Protein AF-A0A233HDA2-F1 (afdb_monomer)

Radius of gyration: 28.04 Å; Cα contacts (8 Å, |Δi|>4): 369; chains: 1; bounding box: 56×45×85 Å

Foldseek 3Di:
DDPFFDKDKDFQFAQLVSLVVVLCVQQDCPDPVNPFFPDKAWLADHVVLSVLLRVLLVVLQVVCVVPVPPDDDGDGGFKMKMKGFDAAPDDDDSVLVSQLLVQLLVLLCVQLVDDPQQVVSFRSNWTKMWGAGDSDDDDDGGIIMIIMTTQGGDNDGSPSCVDVNSVVSSRVSNQVSCCVSVVDHPVPDDDPCPDDDDDDDPVRVVVVVVVLVVVLVVLVVVLVVLLVQLVVCVVVVPPVSVVVSLVVNVVSLVVNVVGDDDPVVVVVSVVSVVVSD

Mean predicted aligned error: 8.72 Å

pLDDT: mean 92.1, std 7.23, range [60.28, 98.62]

Sequence (277 aa):
MIKNWTVTTQPVRLASDGVMMRERYLLNTEHANHKYTEDLVSLFGCGATSKRIALTGEQFRLNQQLNNRRGGRPLSTYAMEYCLTLPRGYRPSYEQWQSIVKDCALALAKLCQLNKCEFSQYRQQIRAVLHQQEQKGKKGSGDHVHLMIGKVVGNRVLTELQRKKATKVIKQAFNSAVLQHVGIDYRSYEPIEKEKGRRLSTWQYQYKKATEALEIEKLIKLMQKQFDKWLNAKEELNDRQIRRQQNRLLKSYEQLKQHSLSASQLERINAVKSQIK

Secondary structure (DSSP, 8-state):
--SS-EEEEEEEESHHHHHHHHHHHHT-TT-GGGTTEEEEEEEE--HHHHHHHHHHHHHHHHHHHHH-TT--PPP-EEEEEEEEEPPTT----HHHHHHHHHHHHHHHHHHHT--HHHHHHHHTTEEEEEEEE--SSSS---SEEEEEEE-EETTEE-GGGGSHHHHHHHHHHHHHHHHHHH---GGGPPPS-TT-PPPPPHHHHHHHHHHHHHHHHHHHHHHHHHHHHHHHHHHTT-HHHHHHHHHHHHHHHHHHHTS---HHHHHHHHHHHHHH-

Nearest PDB structures (foldseek):
  2deq-assembly1_A  TM=4.063E-01  e=7.526E-01  Pyrococcus horikoshii OT3
  6cnn-assembly1_A  TM=3.620E-01  e=2.108E+00  Homo sapiens
  4atq-assembly3_L  TM=3.309E-01  e=1.984E+00  Paenarthrobacter aurescens TC1
  3e0y-assembly1_B  TM=3.265E-01  e=9.586E+00  Geobacter sulfurreducens

Solvent-accessible surface area (backbone atoms only — not comparable to full-atom values): 15287 Å² total; per-residue (Å²): 130,61,93,56,57,52,67,48,77,46,72,32,49,62,31,45,60,24,40,54,54,46,57,54,53,68,69,40,75,83,41,81,90,31,75,55,48,76,44,70,44,74,7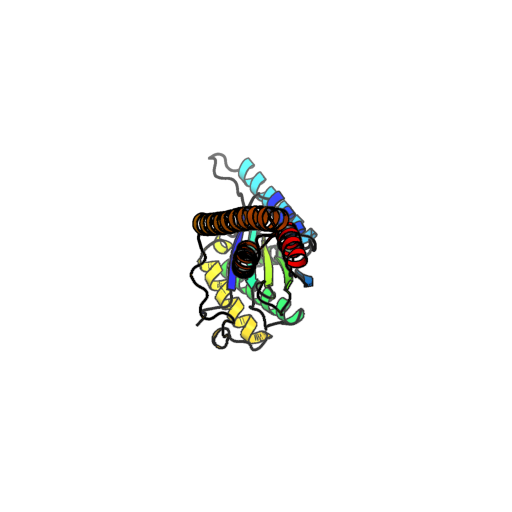0,34,60,52,72,68,21,45,49,48,27,24,52,48,34,50,53,48,42,50,52,48,64,75,65,43,88,84,63,77,85,73,76,51,51,24,30,39,35,37,38,45,39,41,52,57,86,54,82,76,53,71,67,41,49,45,51,32,51,50,50,28,51,51,53,51,45,61,71,60,66,56,52,76,67,42,44,56,52,46,63,60,19,36,34,28,35,37,38,37,31,51,64,65,85,92,68,79,66,24,31,29,33,44,37,35,34,44,27,56,40,88,98,43,70,53,65,52,70,79,36,72,67,36,60,53,50,42,39,53,36,44,43,51,31,39,31,72,65,69,68,47,60,53,79,78,56,76,68,93,65,82,82,69,70,81,83,68,50,72,64,58,48,52,49,52,50,51,52,51,51,50,51,52,50,52,50,50,56,50,39,50,58,36,48,55,53,26,51,53,20,56,76,67,67,34,63,71,52,31,55,53,28,52,56,48,45,54,51,48,49,59,56,53,68,77,48,95,67,52,72,70,56,47,54,56,55,49,55,56,53,63,75,76,108

Structure (mmCIF, N/CA/C/O backbone):
data_AF-A0A233HDA2-F1
#
_entry.id   AF-A0A233HDA2-F1
#
loop_
_atom_site.group_PDB
_atom_site.id
_atom_site.type_symbol
_atom_site.label_atom_id
_atom_site.label_alt_id
_atom_site.label_comp_id
_atom_site.label_asym_id
_atom_site.label_entity_id
_atom_site.label_seq_id
_atom_site.pdbx_PDB_ins_code
_atom_site.Cartn_x
_atom_site.Cartn_y
_atom_site.Cartn_z
_atom_site.occupancy
_atom_site.B_iso_or_equiv
_atom_site.auth_seq_id
_atom_site.auth_comp_id
_atom_site.auth_asym_id
_atom_site.auth_atom_id
_atom_site.pdbx_PDB_model_num
ATOM 1 N N . MET A 1 1 ? 17.045 -15.511 0.400 1.00 63.78 1 MET A N 1
ATOM 2 C CA . MET A 1 1 ? 15.674 -16.027 0.607 1.00 63.78 1 MET A CA 1
ATOM 3 C C . MET A 1 1 ? 14.858 -14.999 1.389 1.00 63.78 1 MET A C 1
ATOM 5 O O . MET A 1 1 ? 15.412 -14.372 2.292 1.00 63.78 1 MET A O 1
ATOM 9 N N . ILE A 1 2 ? 13.598 -14.749 1.016 1.00 82.19 2 ILE A N 1
ATOM 10 C CA . ILE A 1 2 ? 12.752 -13.776 1.729 1.00 82.19 2 ILE A CA 1
ATOM 11 C C . ILE A 1 2 ? 12.329 -14.335 3.095 1.00 82.19 2 ILE A C 1
ATOM 13 O O . ILE A 1 2 ? 12.183 -15.540 3.261 1.00 82.19 2 ILE A O 1
ATOM 17 N N . LYS A 1 3 ? 12.169 -13.465 4.101 1.00 86.38 3 LYS A N 1
ATOM 18 C CA . LYS A 1 3 ? 11.798 -13.885 5.470 1.00 86.38 3 LYS A CA 1
ATOM 19 C C . LYS A 1 3 ? 10.289 -13.880 5.724 1.00 86.38 3 LYS A C 1
ATOM 21 O O . LYS A 1 3 ? 9.855 -14.483 6.694 1.00 86.38 3 LYS A O 1
ATOM 26 N N . ASN A 1 4 ? 9.538 -13.114 4.9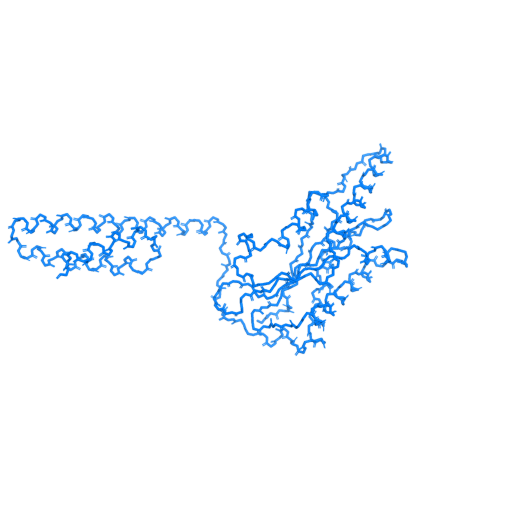36 1.00 93.56 4 ASN A N 1
ATOM 27 C CA . ASN A 1 4 ? 8.087 -12.937 5.010 1.00 93.56 4 ASN A CA 1
ATOM 28 C C . ASN A 1 4 ? 7.610 -12.387 3.661 1.00 93.56 4 ASN A C 1
ATOM 30 O O . ASN A 1 4 ? 8.412 -11.773 2.944 1.00 93.56 4 ASN A O 1
ATOM 34 N N . TRP A 1 5 ? 6.311 -12.479 3.389 1.00 95.69 5 TRP A N 1
ATOM 35 C CA . TRP A 1 5 ? 5.689 -11.652 2.360 1.00 95.69 5 TRP A CA 1
ATOM 36 C C . TRP A 1 5 ? 5.820 -10.160 2.685 1.00 95.69 5 TRP A C 1
ATOM 38 O O . TRP A 1 5 ? 6.092 -9.746 3.823 1.00 95.69 5 TRP A O 1
ATOM 48 N N . THR A 1 6 ? 5.674 -9.322 1.660 1.00 95.06 6 THR A N 1
ATOM 49 C CA . THR A 1 6 ? 5.902 -7.886 1.817 1.00 95.06 6 THR A CA 1
ATOM 50 C C . THR A 1 6 ? 4.704 -7.234 2.489 1.00 95.06 6 THR A C 1
ATOM 52 O O . THR A 1 6 ? 3.575 -7.335 2.025 1.00 95.06 6 THR A O 1
ATOM 55 N N . VAL A 1 7 ? 4.983 -6.531 3.588 1.00 97.00 7 VAL A N 1
ATOM 56 C CA . VAL A 1 7 ? 4.018 -5.661 4.259 1.00 97.00 7 VAL A CA 1
ATOM 57 C C . VAL A 1 7 ? 4.648 -4.297 4.473 1.00 97.00 7 VAL A C 1
ATOM 59 O O . VAL A 1 7 ? 5.691 -4.192 5.133 1.00 97.00 7 VAL A O 1
ATOM 62 N N . THR A 1 8 ? 3.992 -3.267 3.947 1.00 96.06 8 THR A N 1
ATOM 63 C CA . THR A 1 8 ? 4.363 -1.862 4.145 1.00 96.06 8 THR A CA 1
ATOM 64 C C . THR A 1 8 ? 3.342 -1.196 5.051 1.00 96.06 8 THR A C 1
ATOM 66 O O . THR A 1 8 ? 2.145 -1.358 4.856 1.00 96.06 8 THR A O 1
ATOM 69 N N . THR A 1 9 ? 3.802 -0.447 6.052 1.00 96.94 9 THR A N 1
ATOM 70 C CA . THR A 1 9 ? 2.926 0.188 7.047 1.00 96.94 9 THR A CA 1
ATOM 71 C C . THR A 1 9 ? 3.101 1.693 7.020 1.00 96.94 9 THR A C 1
ATOM 73 O O . THR A 1 9 ? 4.234 2.168 7.133 1.00 96.94 9 THR A O 1
ATOM 76 N N . GLN A 1 10 ? 2.008 2.441 6.910 1.00 96.69 10 GLN A N 1
ATOM 77 C CA . GLN A 1 10 ? 2.042 3.899 6.854 1.00 96.69 10 GLN A CA 1
ATOM 78 C C . GLN A 1 10 ? 0.899 4.508 7.671 1.00 96.69 10 GLN A C 1
ATOM 80 O O . GLN A 1 10 ? -0.233 4.038 7.598 1.00 96.69 10 GLN A O 1
ATOM 85 N N . PRO A 1 11 ? 1.156 5.552 8.475 1.00 97.19 11 PRO A N 1
ATOM 86 C CA . PRO A 1 11 ? 0.078 6.320 9.074 1.00 97.19 11 PRO A CA 1
ATOM 87 C C . PRO A 1 11 ? -0.600 7.196 8.017 1.00 97.19 11 PRO A C 1
ATOM 89 O O . PRO A 1 11 ? 0.081 7.864 7.237 1.00 97.19 11 PRO A O 1
ATOM 92 N N . VAL A 1 12 ? -1.930 7.262 8.048 1.00 97.19 12 VAL A N 1
ATOM 93 C CA . VAL A 1 12 ? -2.702 8.171 7.192 1.00 97.19 1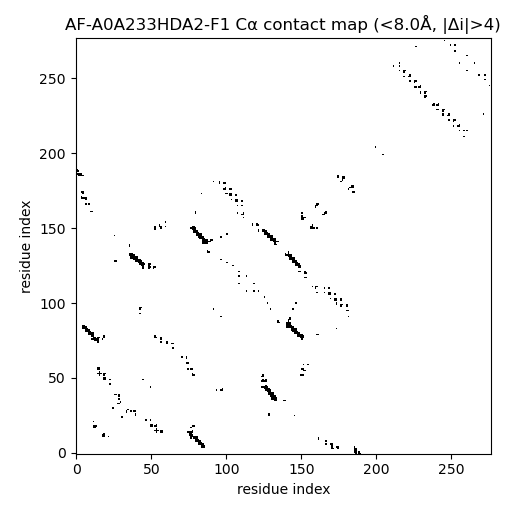2 VAL A CA 1
ATOM 94 C C . VAL A 1 12 ? -2.618 9.573 7.793 1.00 97.19 12 VAL A C 1
ATOM 96 O O . VAL A 1 12 ? -3.272 9.878 8.792 1.00 97.19 12 VAL A O 1
ATOM 99 N N . ARG A 1 13 ? -1.709 10.387 7.247 1.00 94.88 13 ARG A N 1
ATOM 100 C CA . ARG A 1 13 ? -1.445 11.778 7.663 1.00 94.88 13 ARG A CA 1
ATOM 101 C C . ARG A 1 13 ? -2.519 12.716 7.132 1.00 94.88 13 ARG A C 1
ATOM 103 O O . ARG A 1 13 ? -3.208 12.347 6.200 1.00 94.88 13 ARG A O 1
ATOM 110 N N . LEU A 1 14 ? -2.564 13.942 7.660 1.00 95.75 14 LEU A N 1
ATOM 111 C CA . LEU A 1 14 ? -3.534 14.986 7.296 1.00 95.75 14 LEU A CA 1
ATOM 112 C C . LEU A 1 14 ? -4.951 14.710 7.816 1.00 95.75 14 LEU A C 1
ATOM 114 O O . LEU A 1 14 ? -5.919 15.076 7.165 1.00 95.75 14 LEU A O 1
ATOM 118 N N . ALA A 1 15 ? -5.076 14.096 9.000 1.00 96.06 15 ALA A N 1
ATOM 119 C CA . ALA A 1 15 ? -6.359 13.981 9.700 1.00 96.06 15 ALA A CA 1
ATOM 120 C C . ALA A 1 15 ? -7.487 13.424 8.793 1.00 96.06 15 ALA A C 1
ATOM 122 O O . ALA A 1 15 ? -7.301 12.375 8.171 1.00 96.06 15 ALA A O 1
ATOM 123 N N . SER A 1 16 ? -8.641 14.092 8.735 1.00 97.50 16 SER A N 1
ATOM 124 C CA . SER A 1 16 ? -9.796 13.714 7.911 1.00 97.50 16 SER A CA 1
ATOM 125 C C . SER A 1 16 ? -9.508 13.809 6.412 1.00 97.50 16 SER A C 1
ATOM 127 O O . SER A 1 16 ? -9.825 12.866 5.680 1.00 97.50 16 SER A O 1
ATOM 129 N N . ASP A 1 17 ? -8.834 14.873 5.966 1.00 97.75 17 ASP A N 1
ATOM 130 C CA . ASP A 1 17 ? -8.426 15.051 4.567 1.00 97.75 17 ASP A CA 1
ATOM 131 C C . ASP A 1 17 ? -7.585 13.876 4.082 1.00 97.75 17 ASP A C 1
ATOM 133 O O . ASP A 1 17 ? -7.823 13.335 3.007 1.00 97.75 17 ASP A O 1
ATOM 137 N N . GLY A 1 18 ? -6.657 13.414 4.916 1.00 97.50 18 GLY A N 1
ATOM 138 C CA . GLY A 1 18 ? -5.828 12.245 4.655 1.00 97.50 18 GLY A CA 1
ATOM 139 C C . GLY A 1 18 ? -6.619 10.988 4.337 1.00 97.50 18 GLY A C 1
ATOM 140 O O . GLY A 1 18 ? -6.327 10.285 3.370 1.00 97.50 18 GLY A O 1
ATOM 141 N N . VAL A 1 19 ? -7.639 10.711 5.149 1.00 98.06 19 VAL A N 1
ATOM 142 C CA . VAL A 1 19 ? -8.515 9.546 4.974 1.00 98.06 19 VAL A CA 1
ATOM 143 C C . VAL A 1 19 ? -9.312 9.671 3.674 1.00 98.06 19 VAL A C 1
ATOM 145 O O . VAL A 1 19 ? -9.431 8.697 2.932 1.00 98.06 19 VAL A O 1
ATOM 148 N N . MET A 1 20 ? -9.806 10.870 3.351 1.00 97.88 20 MET A N 1
ATOM 149 C CA . MET A 1 20 ? -10.572 11.120 2.122 1.00 97.88 20 MET A CA 1
ATOM 150 C C . MET A 1 20 ? -9.701 11.082 0.864 1.00 97.88 20 MET A C 1
ATOM 152 O O . MET A 1 20 ? -10.091 10.493 -0.142 1.00 97.88 20 MET A O 1
ATOM 156 N N . MET A 1 21 ? -8.497 11.652 0.918 1.00 96.94 21 MET A N 1
ATOM 157 C CA . MET A 1 21 ? -7.500 11.544 -0.146 1.00 96.94 21 MET A CA 1
ATOM 158 C C . MET A 1 21 ? -7.138 10.085 -0.402 1.00 96.94 21 MET A C 1
ATOM 160 O O . MET A 1 21 ? -7.018 9.684 -1.559 1.00 96.94 21 MET A O 1
ATOM 164 N N . ARG A 1 22 ? -6.996 9.284 0.664 1.00 97.25 22 ARG A N 1
ATOM 165 C CA . ARG A 1 22 ? -6.715 7.856 0.533 1.00 97.25 22 ARG A CA 1
ATOM 166 C C . ARG A 1 22 ? -7.875 7.109 -0.114 1.00 97.25 22 ARG A C 1
ATOM 168 O O . ARG A 1 22 ? -7.624 6.384 -1.065 1.00 97.25 22 ARG A O 1
ATOM 175 N N . GLU A 1 23 ? -9.116 7.324 0.325 1.00 97.44 23 GLU A N 1
ATOM 176 C CA . GLU A 1 23 ? -10.291 6.692 -0.300 1.00 97.44 23 GLU A CA 1
ATOM 177 C C . GLU A 1 23 ? -10.369 7.004 -1.799 1.00 97.44 23 GLU A C 1
ATOM 179 O O . GLU A 1 23 ? -10.508 6.087 -2.605 1.00 97.44 23 GLU A O 1
ATOM 184 N N . ARG A 1 24 ? -10.198 8.279 -2.180 1.00 96.56 24 ARG A N 1
ATOM 185 C CA . ARG A 1 24 ? -10.183 8.681 -3.594 1.00 96.56 24 ARG A CA 1
ATOM 186 C C . ARG A 1 24 ? -9.048 8.021 -4.365 1.00 96.56 24 ARG A C 1
ATOM 188 O O . ARG A 1 24 ? -9.268 7.550 -5.471 1.00 96.56 24 ARG A O 1
ATOM 195 N N . TYR A 1 25 ? -7.846 7.978 -3.789 1.00 96.69 25 TYR A N 1
ATOM 196 C CA . TYR A 1 25 ? -6.710 7.312 -4.420 1.00 96.69 25 TYR A CA 1
ATOM 197 C C . TYR A 1 25 ? -7.011 5.837 -4.676 1.00 96.69 25 TYR A C 1
ATOM 199 O O . TYR A 1 25 ? -6.759 5.364 -5.775 1.00 96.69 25 TYR A O 1
ATOM 207 N N . LEU A 1 26 ? -7.530 5.110 -3.680 1.00 95.62 26 LEU A N 1
ATOM 208 C CA . LEU A 1 26 ? -7.635 3.649 -3.724 1.00 95.62 26 LEU A CA 1
ATOM 209 C C . LEU A 1 26 ? -8.519 3.131 -4.860 1.00 95.62 26 LEU A C 1
ATOM 211 O O . LEU A 1 26 ? -8.311 1.998 -5.282 1.00 95.62 26 LEU A O 1
ATOM 215 N N . LEU A 1 27 ? -9.457 3.947 -5.338 1.00 93.19 27 LEU A N 1
ATOM 216 C CA . LEU A 1 27 ? -10.399 3.611 -6.406 1.00 93.19 27 LEU A CA 1
ATOM 217 C C . LEU A 1 27 ? -10.132 4.375 -7.716 1.00 93.19 27 LEU A C 1
ATOM 219 O O . LEU A 1 27 ? -10.894 4.238 -8.665 1.00 93.19 27 LEU A O 1
ATOM 223 N N . ASN A 1 28 ? -9.071 5.184 -7.789 1.00 94.88 28 ASN A N 1
ATOM 224 C CA . ASN A 1 28 ? -8.766 5.970 -8.983 1.00 94.88 28 ASN A CA 1
ATOM 225 C C . ASN A 1 28 ? -7.975 5.140 -10.004 1.00 94.88 28 ASN A C 1
ATOM 227 O O . ASN A 1 28 ? -6.760 5.004 -9.875 1.00 94.88 28 ASN A O 1
ATOM 231 N N . THR A 1 29 ? -8.636 4.629 -11.038 1.00 92.81 29 THR A N 1
ATOM 232 C CA . THR A 1 29 ? -8.013 3.839 -12.116 1.00 92.81 29 THR A CA 1
ATOM 233 C C . THR A 1 29 ? -6.995 4.627 -12.949 1.00 92.81 29 THR A C 1
ATOM 235 O O . THR A 1 29 ? -6.044 4.046 -13.462 1.00 92.81 29 THR A O 1
ATOM 238 N N . GLU A 1 30 ? -7.126 5.952 -13.030 1.00 92.81 30 GLU A N 1
ATOM 239 C CA . GLU A 1 30 ? -6.285 6.829 -13.860 1.00 92.81 30 GLU A CA 1
ATOM 240 C C . GLU A 1 30 ? -5.040 7.356 -13.132 1.00 92.81 30 GLU A C 1
ATOM 242 O O . GLU A 1 30 ? -4.203 8.056 -13.710 1.00 92.81 30 GLU A O 1
ATOM 247 N N . HIS A 1 31 ? -4.883 7.047 -11.843 1.00 93.25 31 HIS A N 1
ATOM 248 C CA . HIS A 1 31 ? -3.757 7.554 -11.072 1.00 93.25 31 HIS A CA 1
ATOM 249 C C . HIS A 1 31 ? -2.419 7.041 -11.638 1.00 93.25 31 HIS A C 1
ATOM 251 O O . HIS A 1 31 ? -2.264 5.861 -11.939 1.00 93.25 31 HIS A O 1
ATOM 257 N N . ALA A 1 32 ? -1.386 7.891 -11.693 1.00 90.38 32 ALA A N 1
ATOM 258 C CA . ALA A 1 32 ? -0.084 7.532 -12.277 1.00 90.38 32 ALA A CA 1
ATOM 259 C C . ALA A 1 32 ? 0.561 6.273 -11.650 1.00 90.38 32 ALA A C 1
ATOM 261 O O . ALA A 1 32 ? 1.221 5.489 -12.333 1.00 90.38 32 ALA A O 1
ATOM 262 N N . ASN A 1 33 ? 0.346 6.051 -10.348 1.00 88.75 33 ASN A N 1
ATOM 263 C CA . ASN A 1 33 ? 0.807 4.844 -9.644 1.00 88.75 33 ASN A CA 1
ATOM 264 C C . ASN A 1 33 ? 0.018 3.574 -10.005 1.00 88.75 33 ASN A C 1
ATOM 266 O O . ASN A 1 33 ? 0.496 2.477 -9.732 1.00 88.75 33 ASN A O 1
ATOM 270 N N . HIS A 1 34 ? -1.163 3.711 -10.608 1.00 91.62 34 HIS A N 1
ATOM 271 C CA . HIS A 1 34 ? -2.022 2.608 -11.029 1.00 91.62 34 HIS A CA 1
ATOM 272 C C . HIS A 1 34 ? -1.826 2.226 -12.496 1.00 91.62 34 HIS A C 1
ATOM 274 O O . HIS A 1 34 ? -2.538 1.370 -12.995 1.00 91.62 34 HIS A O 1
ATOM 280 N N . LYS A 1 35 ? -0.784 2.753 -13.155 1.00 88.00 35 LYS A N 1
ATOM 281 C CA . LYS A 1 35 ? -0.442 2.461 -14.556 1.00 88.00 35 LYS A CA 1
ATOM 282 C C . LYS A 1 35 ? -0.442 0.968 -14.940 1.00 88.00 35 LYS A C 1
ATOM 284 O O . LYS A 1 35 ? -0.706 0.657 -16.091 1.00 88.00 35 LYS A O 1
ATOM 289 N N . TYR A 1 36 ? -0.090 0.074 -14.014 1.00 89.38 36 TYR A N 1
ATOM 290 C CA . TYR A 1 36 ? -0.048 -1.383 -14.238 1.00 89.38 36 TYR A CA 1
ATOM 291 C C . TYR A 1 36 ? -1.135 -2.131 -13.456 1.00 89.38 36 TYR A C 1
ATOM 293 O O . TYR A 1 36 ? -0.968 -3.305 -13.140 1.00 89.38 36 TYR A O 1
ATOM 301 N N . THR A 1 37 ? -2.187 -1.430 -13.040 1.00 91.75 37 THR A N 1
ATOM 302 C CA . THR A 1 37 ? -3.304 -2.008 -12.290 1.00 91.75 37 THR A CA 1
ATOM 303 C C . THR A 1 37 ? -4.379 -2.405 -13.285 1.00 91.75 37 THR A C 1
ATOM 305 O O . THR A 1 37 ? -4.802 -1.583 -14.090 1.00 91.75 37 THR A O 1
ATOM 308 N N . GLU A 1 38 ? -4.762 -3.673 -13.251 1.00 93.44 38 GLU A N 1
ATOM 309 C CA . GLU A 1 38 ? -5.818 -4.252 -14.080 1.00 93.44 38 GLU A CA 1
ATOM 310 C C . GLU A 1 38 ? -7.187 -3.979 -13.456 1.00 93.44 38 GLU A C 1
ATOM 312 O O . GLU A 1 38 ? -8.123 -3.632 -14.169 1.00 93.44 38 GLU A O 1
ATOM 317 N N . ASP A 1 39 ? -7.289 -4.102 -12.128 1.00 95.06 39 ASP A N 1
ATOM 318 C CA . ASP A 1 39 ? -8.561 -3.973 -11.420 1.00 95.06 39 ASP A CA 1
ATOM 319 C C . ASP A 1 39 ? -8.398 -3.436 -9.987 1.00 95.06 39 ASP A C 1
ATOM 321 O O . ASP A 1 39 ? -7.365 -3.624 -9.328 1.00 95.06 39 ASP A O 1
ATOM 325 N N . LEU A 1 40 ? -9.443 -2.760 -9.508 1.00 96.50 40 LEU A N 1
ATOM 326 C CA . LEU A 1 40 ? -9.556 -2.133 -8.194 1.00 96.50 40 LEU A CA 1
ATOM 327 C C . LEU A 1 40 ? -10.809 -2.654 -7.484 1.00 96.50 40 LEU A C 1
ATOM 329 O O . LEU A 1 40 ? -11.909 -2.131 -7.654 1.00 96.50 40 LEU A O 1
ATOM 333 N N . VAL A 1 41 ? -10.637 -3.655 -6.622 1.00 97.19 41 VAL A N 1
ATOM 334 C CA . VAL A 1 41 ? -11.760 -4.368 -6.000 1.00 97.19 41 VAL A CA 1
ATOM 335 C C . VAL A 1 41 ? -11.921 -3.975 -4.538 1.00 97.19 41 VAL A C 1
ATOM 337 O O . VAL A 1 41 ? -11.004 -4.089 -3.721 1.00 97.19 41 VAL A O 1
ATOM 340 N N . SER A 1 42 ? -13.121 -3.536 -4.167 1.00 97.38 42 SER A N 1
ATOM 341 C CA . SER A 1 42 ? -13.458 -3.230 -2.778 1.00 97.38 42 SER A CA 1
ATOM 342 C C . SER A 1 42 ? -13.763 -4.514 -1.998 1.00 97.38 42 SER A C 1
ATOM 344 O O . SER A 1 42 ? -14.825 -5.100 -2.171 1.00 97.38 42 SER A O 1
ATOM 346 N N . LEU A 1 43 ? -12.854 -4.940 -1.112 1.00 97.81 43 LEU A N 1
ATOM 347 C CA . LEU A 1 43 ? -13.011 -6.177 -0.332 1.00 97.81 43 LEU A CA 1
ATOM 348 C C . LEU A 1 43 ? -13.811 -5.972 0.958 1.00 97.81 43 LEU A C 1
ATOM 350 O O . LEU A 1 43 ? -14.675 -6.780 1.288 1.00 97.81 43 LEU A O 1
ATOM 354 N N . PHE A 1 44 ? -13.496 -4.906 1.701 1.00 97.62 44 PHE A N 1
ATOM 355 C CA . PHE A 1 44 ? -14.169 -4.557 2.953 1.00 97.62 44 PHE A CA 1
ATOM 356 C C . PHE A 1 44 ? -14.435 -3.060 3.044 1.00 97.62 44 PHE A C 1
ATOM 358 O O . PHE A 1 44 ? -13.583 -2.226 2.704 1.00 97.62 44 PHE A O 1
ATOM 365 N N . GLY A 1 45 ? -15.613 -2.739 3.579 1.00 97.00 45 GLY A N 1
ATOM 366 C CA . GLY A 1 45 ? -16.079 -1.372 3.740 1.00 97.00 45 GLY A CA 1
ATOM 367 C C . GLY A 1 45 ? -16.303 -0.660 2.406 1.00 97.00 45 GLY A C 1
ATOM 368 O O . GLY A 1 45 ? -16.193 -1.233 1.325 1.00 97.00 45 GLY A O 1
ATOM 369 N N . CYS A 1 46 ? -16.618 0.623 2.501 1.00 97.06 46 CYS A N 1
ATOM 370 C CA . CYS A 1 46 ? -16.829 1.505 1.356 1.00 97.06 46 CYS A CA 1
ATOM 371 C C . CYS A 1 46 ? -16.464 2.948 1.736 1.00 97.06 46 CYS A C 1
ATOM 373 O O . CYS A 1 46 ? -15.964 3.197 2.837 1.00 97.06 46 CYS A O 1
ATOM 375 N N . GLY A 1 47 ? -16.774 3.922 0.877 1.00 96.94 47 GLY A N 1
ATOM 376 C CA . GLY A 1 47 ? -16.565 5.340 1.188 1.00 96.94 47 GLY A CA 1
ATOM 377 C C . GLY A 1 47 ? -17.210 5.784 2.511 1.00 96.94 47 GLY A C 1
ATOM 378 O O . GLY A 1 47 ? -16.635 6.597 3.235 1.00 96.94 47 GLY A O 1
ATOM 379 N N . ALA A 1 48 ? -18.345 5.190 2.905 1.00 98.00 48 ALA A N 1
ATOM 380 C CA . ALA A 1 48 ? -18.975 5.459 4.201 1.00 98.00 48 ALA A CA 1
ATOM 381 C C . ALA A 1 48 ? -18.119 4.988 5.394 1.00 98.00 48 ALA A C 1
ATOM 383 O O . ALA A 1 48 ? -18.121 5.628 6.447 1.00 98.00 48 ALA A O 1
ATOM 384 N N . THR A 1 49 ? -17.349 3.908 5.235 1.00 98.25 49 THR A N 1
ATOM 385 C CA . THR A 1 49 ? -16.374 3.445 6.234 1.00 98.25 49 THR A CA 1
ATOM 386 C C . THR A 1 49 ? -15.257 4.466 6.412 1.00 98.25 49 THR A C 1
ATOM 388 O O . THR A 1 49 ? -14.962 4.871 7.536 1.00 98.25 49 THR A O 1
ATOM 391 N N . SER A 1 50 ? -14.689 4.951 5.309 1.00 98.12 50 SER A N 1
ATOM 392 C CA . SER A 1 50 ? -13.658 5.994 5.327 1.00 98.12 50 SER A CA 1
ATOM 393 C C . SER A 1 50 ? -14.195 7.301 5.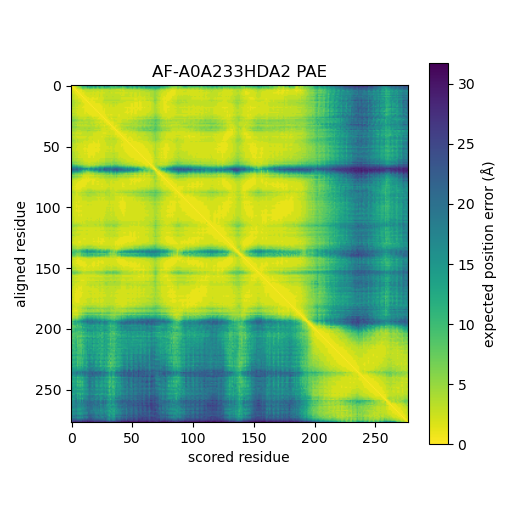927 1.00 98.12 50 SER A C 1
ATOM 395 O O . SER A 1 50 ? -13.535 7.917 6.765 1.00 98.12 50 SER A O 1
ATOM 397 N N . LYS A 1 51 ? -15.439 7.684 5.604 1.00 98.25 51 LYS A N 1
ATOM 398 C CA . LYS A 1 51 ? -16.128 8.827 6.227 1.00 98.25 51 LYS A CA 1
ATOM 399 C C . LYS A 1 51 ? -16.270 8.641 7.740 1.00 98.25 51 LYS A C 1
ATOM 401 O O . LYS A 1 51 ? -15.992 9.567 8.495 1.00 98.25 51 LYS A O 1
ATOM 406 N N . ARG A 1 52 ? -16.649 7.444 8.201 1.00 98.25 52 ARG A N 1
ATOM 407 C CA . ARG A 1 52 ? -16.760 7.119 9.634 1.00 98.25 52 ARG A CA 1
ATOM 408 C C . ARG A 1 52 ? -15.421 7.266 10.351 1.00 98.25 52 ARG A C 1
ATOM 410 O O . ARG A 1 52 ? -15.376 7.883 11.407 1.00 98.25 52 ARG A O 1
ATOM 417 N N . ILE A 1 53 ? -14.334 6.752 9.770 1.00 98.38 53 ILE A N 1
ATOM 418 C CA . ILE A 1 53 ? -12.974 6.923 10.308 1.00 98.38 53 ILE A CA 1
ATOM 419 C C . ILE A 1 53 ? -12.643 8.413 10.473 1.00 98.38 53 ILE A C 1
ATOM 421 O O . ILE A 1 53 ? -12.163 8.814 11.533 1.00 98.38 53 ILE A O 1
ATOM 425 N N . ALA A 1 54 ? -12.921 9.228 9.450 1.00 98.19 54 ALA A N 1
ATOM 426 C CA . ALA A 1 54 ? -12.668 10.666 9.485 1.00 98.19 54 ALA A CA 1
ATOM 427 C C . ALA A 1 54 ? -13.481 11.369 10.584 1.00 98.19 54 ALA A C 1
ATOM 429 O O . ALA A 1 54 ? -12.904 12.084 11.401 1.00 98.19 54 ALA A O 1
ATOM 430 N N . LEU A 1 55 ? -14.791 11.108 10.654 1.00 98.06 55 LEU A N 1
ATOM 431 C CA . LEU A 1 55 ? -15.682 11.702 11.655 1.00 98.06 55 LEU A CA 1
ATOM 432 C C . LEU A 1 55 ? -15.282 11.328 13.084 1.00 98.06 55 LEU A C 1
ATOM 434 O O . LEU A 1 55 ? -15.192 12.204 13.938 1.00 98.06 55 LEU A O 1
ATOM 438 N N . THR A 1 56 ? -14.992 10.050 13.349 1.00 97.75 56 THR A N 1
ATOM 439 C CA . THR A 1 56 ? -14.545 9.615 14.681 1.00 97.75 56 THR A CA 1
ATOM 440 C C . THR A 1 56 ? -13.220 10.278 15.070 1.00 97.75 56 THR A C 1
ATOM 442 O O . THR A 1 56 ? -13.036 10.665 16.223 1.00 97.75 56 THR A O 1
ATOM 445 N N . GLY A 1 57 ? -12.298 10.433 14.116 1.00 97.19 57 GLY A N 1
ATOM 446 C CA . GLY A 1 57 ? -11.033 11.126 14.343 1.00 97.19 57 GLY A CA 1
ATOM 447 C C . GLY A 1 57 ? -11.211 12.606 14.689 1.00 97.19 57 GLY A C 1
ATOM 448 O O . GLY A 1 57 ? -10.624 13.067 15.668 1.00 97.19 57 GLY A O 1
ATOM 449 N N . GLU A 1 58 ? -12.049 13.328 13.937 1.00 96.88 58 GLU A N 1
ATOM 450 C CA . GLU A 1 58 ? -12.351 14.740 14.216 1.00 96.88 58 GLU A CA 1
ATOM 451 C C . GLU A 1 58 ? -13.080 14.915 15.547 1.00 96.88 58 GLU A C 1
ATOM 453 O O . GLU A 1 58 ? -12.703 15.774 16.338 1.00 96.88 58 GLU A O 1
ATOM 458 N N . GLN A 1 59 ? -14.063 14.062 15.846 1.00 95.94 59 GLN A N 1
ATOM 459 C CA . GLN A 1 59 ? -14.775 14.097 17.123 1.00 95.94 59 GLN A CA 1
ATOM 460 C C . GLN A 1 59 ? -13.807 13.933 18.300 1.00 95.94 59 GLN A C 1
ATOM 462 O O . GLN A 1 59 ? -13.853 14.697 19.263 1.00 95.94 59 GLN A O 1
ATOM 467 N N . PHE A 1 60 ? -12.888 12.968 18.215 1.00 95.62 60 PHE A N 1
ATOM 468 C CA . PHE A 1 60 ? -11.867 12.777 19.240 1.00 95.62 60 PHE A CA 1
ATOM 469 C C . PHE A 1 60 ? -10.936 13.984 19.358 1.00 95.62 60 PHE A C 1
ATOM 471 O O . PHE A 1 60 ? -10.635 14.422 20.468 1.00 95.62 60 PHE A O 1
ATOM 478 N N . ARG A 1 61 ? -10.483 14.540 18.230 1.00 93.62 61 ARG A N 1
ATOM 479 C CA . ARG A 1 61 ? -9.595 15.706 18.213 1.00 93.62 61 ARG A CA 1
ATOM 480 C C . ARG A 1 61 ? -10.269 16.947 18.802 1.00 93.62 61 ARG A C 1
ATOM 482 O O . ARG A 1 61 ? -9.630 17.654 19.577 1.00 93.62 61 ARG A O 1
ATOM 489 N N . LEU A 1 62 ? -11.541 17.184 18.491 1.00 92.69 62 LEU A N 1
ATOM 490 C CA . LEU A 1 62 ? -12.325 18.277 19.064 1.00 92.69 62 LEU A CA 1
ATOM 491 C C . LEU A 1 62 ? -12.500 18.089 20.576 1.00 92.69 62 LEU A C 1
ATOM 493 O O . LEU A 1 62 ? -12.218 19.001 21.348 1.00 92.69 62 LEU A O 1
ATOM 497 N N . ASN A 1 63 ? -12.860 16.880 21.018 1.00 92.12 63 ASN A N 1
ATOM 498 C CA . ASN A 1 63 ? -12.953 16.555 22.444 1.00 92.12 63 ASN A CA 1
ATOM 499 C C . ASN A 1 63 ? -11.612 16.735 23.166 1.00 92.12 63 ASN A C 1
ATOM 501 O O . ASN A 1 63 ? -11.579 17.194 24.305 1.00 92.12 63 ASN A O 1
ATOM 505 N N . GLN A 1 64 ? -10.498 16.398 22.514 1.00 90.62 64 GLN A N 1
ATOM 506 C CA . GLN A 1 64 ? -9.162 16.636 23.046 1.00 90.62 64 GLN A CA 1
ATOM 507 C C . GLN A 1 64 ? -8.905 18.137 23.236 1.00 90.62 64 GLN A C 1
ATOM 509 O O . GLN A 1 64 ? -8.392 18.530 24.278 1.00 90.62 64 GLN A O 1
ATOM 514 N N . GLN A 1 65 ? -9.273 18.974 22.263 1.00 88.62 65 GLN A N 1
ATOM 515 C CA . GLN A 1 65 ? -9.106 20.430 22.341 1.00 88.62 65 GLN A CA 1
ATOM 516 C C . GLN A 1 65 ? -9.980 21.063 23.428 1.00 88.62 65 GLN A C 1
ATOM 518 O O . GLN A 1 65 ? -9.498 21.923 24.158 1.00 88.62 65 GLN A O 1
ATOM 523 N N . LEU A 1 66 ? -11.229 20.612 23.567 1.00 89.62 66 LEU A N 1
ATOM 524 C CA . LEU A 1 66 ? -12.152 21.110 24.589 1.00 89.62 66 LEU A CA 1
ATOM 525 C C . LEU A 1 66 ? -11.701 20.745 26.011 1.00 89.62 66 LEU A C 1
ATOM 527 O O . LEU A 1 66 ? -11.815 21.557 26.926 1.00 89.62 66 LEU A O 1
ATOM 531 N N . ASN A 1 67 ? -11.184 19.528 26.205 1.00 87.75 67 ASN A N 1
ATOM 532 C CA . ASN A 1 67 ? -10.927 18.992 27.544 1.00 87.75 67 ASN A CA 1
ATOM 533 C C . ASN A 1 67 ? -9.468 19.140 28.014 1.00 87.75 67 ASN A C 1
ATOM 535 O O . ASN A 1 67 ? -9.212 19.150 29.221 1.00 87.75 67 ASN A O 1
ATOM 539 N N . ASN A 1 68 ? -8.490 19.284 27.112 1.00 84.62 68 ASN A N 1
ATOM 540 C CA . ASN A 1 68 ? -7.079 19.370 27.502 1.00 84.62 68 ASN A CA 1
ATOM 541 C C . ASN A 1 68 ? -6.662 20.794 27.888 1.00 84.62 68 ASN A C 1
ATOM 543 O O . ASN A 1 68 ? -6.010 21.505 27.126 1.00 84.62 68 ASN A O 1
ATOM 547 N N . ARG A 1 69 ? -6.932 21.166 29.144 1.00 69.81 69 ARG A N 1
ATOM 548 C CA . ARG A 1 69 ? -6.527 22.460 29.733 1.00 69.81 69 ARG A CA 1
ATOM 549 C C . ARG A 1 69 ? -5.008 22.686 29.813 1.00 69.81 69 ARG A C 1
ATOM 551 O O . ARG A 1 69 ? -4.573 23.822 29.943 1.00 69.81 69 ARG A O 1
ATOM 558 N N . ARG A 1 70 ? -4.194 21.622 29.753 1.00 69.69 70 ARG A N 1
ATOM 559 C CA . ARG A 1 70 ? -2.717 21.672 29.872 1.00 69.69 70 ARG A CA 1
ATOM 560 C C . ARG A 1 70 ? -1.979 21.589 28.526 1.00 69.69 70 ARG A C 1
ATOM 562 O O . ARG A 1 70 ? -0.764 21.416 28.506 1.00 69.69 70 ARG A O 1
ATOM 569 N N . GLY A 1 71 ? -2.697 21.695 27.406 1.00 70.06 71 GLY A N 1
ATOM 570 C CA . GLY A 1 71 ? -2.124 21.540 26.068 1.00 70.06 71 GLY A CA 1
ATOM 571 C C . GLY A 1 71 ? -1.798 20.084 25.704 1.00 70.06 71 GLY A C 1
ATOM 572 O O . GLY A 1 71 ? -2.172 19.138 26.396 1.00 70.06 71 GLY A O 1
ATOM 573 N N . GLY A 1 72 ? -1.140 19.896 24.560 1.00 78.38 72 GLY A N 1
ATOM 574 C CA . GLY A 1 72 ? -0.775 18.588 24.010 1.00 78.38 72 GLY A CA 1
ATOM 575 C C . GLY A 1 72 ? -0.858 18.574 22.486 1.00 78.38 72 GLY A C 1
ATOM 576 O O . GLY A 1 72 ? -1.598 19.353 21.889 1.00 78.38 72 GLY A O 1
ATOM 577 N N . ARG A 1 73 ? -0.087 17.696 21.833 1.00 83.50 73 ARG A N 1
ATOM 578 C CA . ARG A 1 73 ? -0.102 17.600 20.368 1.00 83.50 73 ARG A CA 1
ATOM 579 C C . ARG A 1 73 ? -1.433 16.996 19.896 1.00 83.50 73 ARG A C 1
ATOM 581 O O . ARG A 1 73 ? -1.733 15.863 20.287 1.00 83.50 73 ARG A O 1
ATOM 588 N N . PRO A 1 74 ? -2.185 17.684 19.017 1.00 87.31 74 PRO A N 1
ATOM 589 C CA . PRO A 1 74 ? -3.399 17.125 18.448 1.00 87.31 74 PRO A CA 1
ATOM 590 C C . PRO A 1 74 ? -3.137 15.830 17.678 1.00 87.31 74 PRO A C 1
ATOM 592 O O . PRO A 1 74 ? -2.083 15.669 17.047 1.00 87.31 74 PRO A O 1
ATOM 595 N N . LEU A 1 75 ? -4.108 14.914 17.691 1.00 91.44 75 LEU A N 1
ATOM 596 C CA . LEU A 1 75 ? -4.044 13.709 16.866 1.00 91.44 75 LEU A CA 1
ATOM 597 C C . LEU A 1 75 ? -3.987 14.098 15.379 1.00 91.44 75 LEU A C 1
ATOM 599 O O . LEU A 1 75 ? -4.914 14.696 14.846 1.00 91.44 75 LEU A O 1
ATOM 603 N N . SER A 1 76 ? -2.895 13.743 14.701 1.00 91.00 76 SER A N 1
ATOM 604 C CA . SER A 1 76 ? -2.646 14.119 13.298 1.00 91.00 76 SER A CA 1
ATOM 605 C C . SER A 1 76 ? -2.932 13.007 12.282 1.00 91.00 76 SER A C 1
ATOM 607 O O . SER A 1 76 ? -2.807 13.217 11.074 1.00 91.00 76 SER A O 1
ATOM 609 N N . THR A 1 77 ? -3.255 11.804 12.768 1.00 96.31 77 THR A N 1
ATOM 610 C CA . THR A 1 77 ? -3.449 10.593 11.958 1.00 96.31 77 THR A CA 1
ATOM 611 C C . THR A 1 77 ? -4.629 9.798 12.501 1.00 96.31 77 THR A C 1
ATOM 613 O O . THR A 1 77 ? -4.606 9.367 13.656 1.00 96.31 77 THR A O 1
ATOM 616 N N . TYR A 1 78 ? -5.656 9.596 11.677 1.00 97.94 78 TYR A N 1
ATOM 617 C CA . TYR A 1 78 ? -6.896 8.926 12.097 1.00 97.94 78 TYR A CA 1
ATOM 618 C C . TYR A 1 78 ? -6.949 7.450 11.719 1.00 97.94 78 TYR A C 1
ATOM 620 O O . TYR A 1 78 ? -7.746 6.708 12.284 1.00 97.94 78 TYR A O 1
ATOM 628 N N . ALA A 1 79 ? -6.068 7.007 10.824 1.00 98.12 79 ALA A N 1
ATOM 629 C CA . ALA A 1 79 ? -5.959 5.615 10.418 1.00 98.12 79 ALA A CA 1
ATOM 630 C C . ALA A 1 79 ? -4.503 5.164 10.274 1.00 98.12 79 ALA A C 1
ATOM 632 O O . ALA A 1 79 ? -3.581 5.975 10.126 1.00 98.12 79 ALA A O 1
ATOM 633 N N . MET A 1 80 ? -4.315 3.849 10.316 1.00 98.19 80 MET A N 1
ATOM 634 C CA . MET A 1 80 ? -3.112 3.169 9.848 1.00 98.19 80 MET A CA 1
ATOM 635 C C . MET A 1 80 ? -3.444 2.394 8.582 1.00 98.19 80 MET A C 1
ATOM 637 O O . MET A 1 80 ? -4.467 1.721 8.520 1.00 98.19 80 MET A O 1
ATOM 641 N N . GLU A 1 81 ? -2.555 2.463 7.604 1.00 98.38 81 GLU A N 1
ATOM 642 C CA . GLU A 1 81 ? -2.612 1.662 6.396 1.00 98.38 81 GLU A CA 1
ATOM 643 C C . GLU A 1 81 ? -1.532 0.581 6.412 1.00 98.38 81 GLU A C 1
ATOM 645 O O . GLU A 1 81 ? -0.360 0.837 6.713 1.00 98.38 81 GLU A O 1
ATOM 650 N N . TYR A 1 82 ? -1.939 -0.625 6.039 1.00 98.50 82 TYR A N 1
ATOM 651 C CA . TYR A 1 82 ? -1.094 -1.784 5.826 1.00 98.50 82 TYR A CA 1
ATOM 652 C C . TYR A 1 82 ? -1.279 -2.240 4.380 1.00 98.50 82 TYR A C 1
ATOM 654 O O . TYR A 1 82 ? -2.356 -2.687 4.002 1.00 98.50 82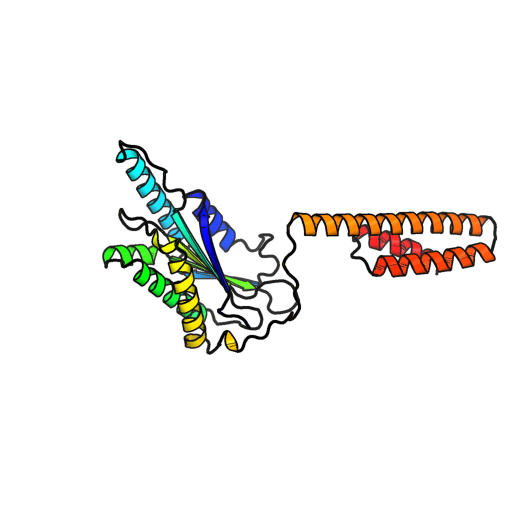 TYR A O 1
ATOM 662 N N . CYS A 1 83 ? -0.237 -2.114 3.565 1.00 97.94 83 CYS A N 1
ATOM 663 C CA . CYS A 1 83 ? -0.217 -2.665 2.216 1.00 97.94 83 CYS A CA 1
ATOM 664 C C . CYS A 1 83 ? 0.351 -4.087 2.275 1.00 97.94 83 CYS A C 1
ATOM 666 O O . CYS A 1 83 ? 1.526 -4.257 2.617 1.00 97.94 83 CYS A O 1
ATOM 668 N N . LEU A 1 84 ? -0.502 -5.077 2.014 1.00 98.25 84 LEU A N 1
ATOM 669 C CA . LEU A 1 84 ? -0.199 -6.509 1.993 1.00 98.25 84 LEU A CA 1
ATOM 670 C C . LEU A 1 8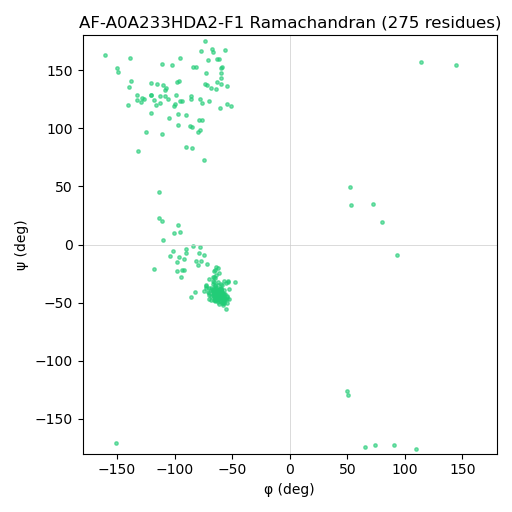4 ? 0.061 -6.923 0.546 1.00 98.25 84 LEU A C 1
ATOM 672 O O . LEU A 1 84 ? -0.861 -6.892 -0.261 1.00 98.25 84 LEU A O 1
ATOM 676 N N . THR A 1 85 ? 1.293 -7.286 0.202 1.00 96.94 85 THR A N 1
ATOM 677 C CA . THR A 1 85 ? 1.692 -7.509 -1.195 1.00 96.94 85 THR A CA 1
ATOM 678 C C . THR A 1 85 ? 2.191 -8.927 -1.408 1.00 96.94 85 THR A C 1
ATOM 680 O O . THR A 1 85 ? 3.119 -9.370 -0.719 1.00 96.94 85 THR A O 1
ATOM 683 N N . LEU A 1 86 ? 1.630 -9.592 -2.418 1.00 95.38 86 LEU A N 1
ATOM 684 C CA . LEU A 1 86 ? 2.208 -10.794 -3.002 1.00 95.38 86 LEU A CA 1
ATOM 685 C C . LEU A 1 86 ? 2.982 -10.422 -4.272 1.00 95.38 86 LEU A C 1
ATOM 687 O O . LEU A 1 86 ? 2.548 -9.546 -5.024 1.00 95.38 86 LEU A O 1
ATOM 691 N N . PRO A 1 87 ? 4.152 -11.039 -4.506 1.00 91.88 87 PRO A N 1
ATOM 692 C CA . PRO A 1 87 ? 4.863 -10.839 -5.754 1.00 91.88 87 PRO A CA 1
ATOM 693 C C . PRO A 1 87 ? 4.070 -11.435 -6.921 1.00 91.88 87 PRO A C 1
ATOM 695 O O . PRO A 1 87 ? 3.144 -12.227 -6.737 1.00 91.88 87 PRO A O 1
ATOM 698 N N . ARG A 1 88 ? 4.456 -11.063 -8.141 1.00 90.06 88 ARG A N 1
ATOM 699 C CA . ARG A 1 88 ? 3.835 -11.607 -9.352 1.00 90.06 88 ARG A CA 1
ATOM 700 C C . ARG A 1 88 ? 3.969 -13.122 -9.437 1.00 90.06 88 ARG A C 1
ATOM 702 O O . ARG A 1 88 ? 4.931 -13.696 -8.933 1.00 90.06 88 ARG A O 1
ATOM 709 N N . GLY A 1 89 ? 3.011 -13.730 -10.127 1.00 89.25 89 GLY A N 1
ATOM 710 C CA . GLY A 1 89 ? 2.869 -15.181 -10.227 1.00 89.25 89 GLY A CA 1
ATOM 711 C C . GLY A 1 89 ? 1.929 -15.765 -9.173 1.00 89.25 89 GLY A C 1
ATOM 712 O O . GLY A 1 89 ? 1.544 -16.923 -9.290 1.00 89.25 89 GLY A O 1
ATOM 713 N N . TYR A 1 90 ? 1.499 -14.963 -8.193 1.00 92.00 90 TYR A N 1
ATOM 714 C CA . TYR A 1 90 ? 0.490 -15.350 -7.215 1.00 92.00 90 TYR A CA 1
ATOM 715 C C . TYR A 1 90 ? -0.748 -14.468 -7.354 1.00 92.00 90 TYR A C 1
ATOM 717 O O . TYR A 1 90 ? -0.681 -13.2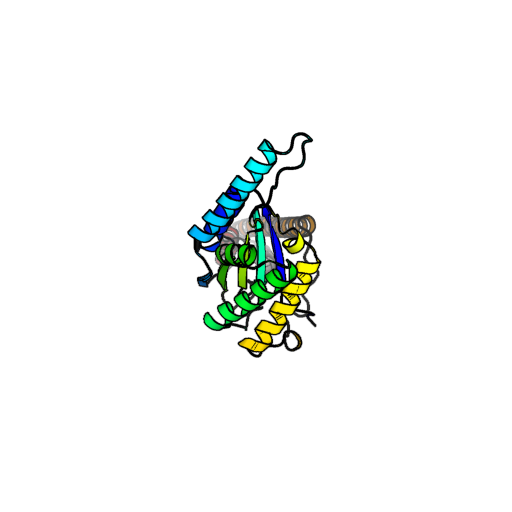53 -7.170 1.00 92.00 90 TYR A O 1
ATOM 725 N N . ARG A 1 91 ? -1.885 -15.103 -7.647 1.00 94.44 91 ARG A N 1
ATOM 726 C CA . ARG A 1 91 ? -3.182 -14.444 -7.820 1.00 94.44 91 ARG A CA 1
ATOM 727 C C . ARG A 1 91 ? -4.259 -15.178 -7.016 1.00 94.44 91 ARG A C 1
ATOM 729 O O . ARG A 1 91 ? -4.973 -16.004 -7.579 1.00 94.44 91 ARG A O 1
ATOM 736 N N . PRO A 1 92 ? -4.349 -14.926 -5.697 1.00 96.56 92 PRO A N 1
ATOM 737 C CA . PRO A 1 92 ? -5.463 -15.427 -4.904 1.00 96.56 92 PRO A CA 1
ATOM 738 C C . PRO A 1 92 ? -6.801 -14.892 -5.430 1.00 96.56 92 PRO A C 1
ATOM 740 O O . PRO A 1 92 ? -6.860 -13.781 -5.967 1.00 96.56 92 PRO A O 1
ATOM 743 N N . SER A 1 93 ? -7.873 -15.657 -5.229 1.00 97.38 93 SER A N 1
ATOM 744 C CA . SER A 1 93 ? -9.239 -15.212 -5.512 1.00 97.38 93 SER A CA 1
ATOM 745 C C . SER A 1 93 ? -9.674 -14.086 -4.567 1.00 97.38 93 SER A C 1
ATOM 747 O O . SER A 1 93 ? -9.033 -13.807 -3.545 1.00 97.38 93 SER A O 1
ATOM 749 N N . TYR A 1 94 ? -10.795 -13.437 -4.880 1.00 97.56 94 TYR A N 1
ATOM 750 C CA . TYR A 1 94 ? -11.352 -12.387 -4.028 1.00 97.56 94 TYR A CA 1
ATOM 751 C C . TYR A 1 94 ? -11.738 -12.916 -2.641 1.00 97.56 94 TYR A C 1
ATOM 753 O O . TYR A 1 94 ? -11.443 -12.266 -1.638 1.00 97.56 94 TYR A O 1
ATOM 761 N N . GLU A 1 95 ? -12.302 -14.120 -2.560 1.00 98.00 95 GLU A N 1
ATOM 762 C CA . GLU A 1 95 ? -12.688 -14.779 -1.306 1.00 98.00 95 GLU A CA 1
ATOM 763 C C . GLU A 1 95 ? -11.459 -15.136 -0.459 1.00 98.00 95 GLU A C 1
ATOM 765 O O . GLU A 1 95 ? -11.456 -14.969 0.767 1.00 98.00 95 GLU A O 1
ATOM 770 N N . GLN A 1 96 ? -10.378 -15.579 -1.110 1.00 98.31 96 GLN A N 1
ATOM 771 C CA . GLN A 1 96 ? -9.103 -15.833 -0.440 1.00 98.31 96 GLN A CA 1
ATOM 772 C C . GLN A 1 96 ? -8.524 -14.535 0.123 1.00 98.31 96 GLN A C 1
ATOM 774 O O . GLN A 1 96 ? -8.139 -14.489 1.292 1.00 98.31 96 GLN A O 1
ATOM 779 N N . TRP A 1 97 ? -8.525 -13.451 -0.657 1.00 98.31 97 TRP A N 1
ATOM 780 C CA . TRP A 1 97 ? -8.098 -12.140 -0.173 1.00 98.31 97 TRP A CA 1
ATOM 781 C C . TRP A 1 97 ? -8.957 -11.624 0.982 1.00 98.31 97 TRP A C 1
ATOM 783 O O . TRP A 1 97 ? -8.411 -11.106 1.958 1.00 98.31 97 TRP A O 1
ATOM 793 N N . GLN A 1 98 ? -10.279 -11.795 0.926 1.00 98.38 98 GLN A N 1
ATOM 794 C CA . GLN A 1 98 ? -11.169 -11.454 2.036 1.00 98.38 98 GLN A CA 1
ATOM 795 C C . GLN A 1 98 ? -10.807 -12.235 3.305 1.00 98.38 98 GLN A C 1
ATOM 797 O O . GLN A 1 98 ? -10.719 -11.647 4.386 1.00 98.38 98 GLN A O 1
ATOM 802 N N . SER A 1 99 ? -10.539 -13.534 3.177 1.00 98.56 99 SER A N 1
ATOM 803 C CA . SER A 1 99 ? -10.152 -14.401 4.297 1.00 98.56 99 SER A CA 1
ATOM 804 C C . SER A 1 99 ? -8.799 -13.995 4.888 1.00 98.56 99 SER A C 1
ATOM 806 O O . SER A 1 99 ? -8.678 -13.818 6.101 1.00 98.56 99 SER A O 1
ATOM 808 N N . ILE A 1 100 ? -7.813 -13.709 4.034 1.00 98.62 100 ILE A N 1
ATOM 809 C CA . ILE A 1 100 ? -6.497 -13.203 4.443 1.00 98.62 100 ILE A CA 1
ATOM 810 C C . ILE A 1 100 ? -6.621 -11.889 5.219 1.00 98.62 100 ILE A C 1
ATOM 812 O O . ILE A 1 100 ? -6.067 -11.734 6.310 1.00 98.62 100 ILE A O 1
ATOM 816 N N . VAL A 1 101 ? -7.357 -10.924 4.666 1.00 98.44 101 VAL A N 1
ATOM 817 C CA . VAL A 1 101 ? -7.526 -9.601 5.275 1.00 98.44 101 VAL A CA 1
ATOM 818 C C . VAL A 1 101 ? -8.269 -9.702 6.605 1.00 98.44 101 VAL A C 1
ATOM 820 O O . VAL A 1 101 ? -7.895 -9.018 7.563 1.00 98.44 101 VAL A O 1
ATOM 823 N N . LYS A 1 102 ? -9.282 -10.573 6.690 1.00 98.44 102 LYS A N 1
ATOM 824 C CA . LYS A 1 102 ? -10.016 -10.856 7.927 1.00 98.44 102 LYS A CA 1
ATOM 825 C C . LYS A 1 102 ? -9.071 -11.341 9.025 1.00 98.44 102 LYS A C 1
ATOM 827 O O . LYS A 1 102 ? -9.096 -10.785 10.124 1.00 98.44 102 LYS A O 1
ATOM 832 N N . ASP A 1 103 ? -8.197 -12.298 8.731 1.00 98.62 103 ASP A N 1
ATOM 833 C CA . ASP A 1 103 ? -7.245 -12.828 9.712 1.00 98.62 103 ASP A CA 1
ATOM 834 C C . ASP A 1 103 ? -6.226 -11.774 10.159 1.00 98.62 103 ASP A C 1
ATOM 836 O O . ASP A 1 103 ? -5.957 -11.629 11.357 1.00 98.62 103 ASP A O 1
ATOM 840 N N . CYS A 1 104 ? -5.715 -10.965 9.225 1.00 98.56 104 CYS A N 1
ATOM 841 C CA . CYS A 1 104 ? -4.836 -9.842 9.549 1.00 98.56 104 CYS A CA 1
ATOM 842 C C . CYS A 1 104 ? -5.519 -8.813 10.466 1.00 98.56 104 CYS A C 1
ATOM 844 O O . CYS A 1 104 ? -4.921 -8.374 11.454 1.00 98.56 104 CYS A O 1
ATOM 846 N N . ALA A 1 105 ? -6.767 -8.439 10.174 1.00 98.19 105 ALA A N 1
ATOM 847 C CA . ALA A 1 105 ? -7.525 -7.496 10.990 1.00 98.19 105 ALA A CA 1
ATOM 848 C C . ALA A 1 105 ? -7.821 -8.059 12.390 1.00 98.19 105 ALA A C 1
ATOM 850 O O . ALA A 1 105 ? -7.673 -7.353 13.388 1.00 98.19 105 ALA A O 1
ATOM 851 N N . LEU A 1 106 ? -8.164 -9.346 12.498 1.00 98.44 106 LEU A N 1
ATOM 852 C CA . LEU A 1 106 ? -8.372 -10.008 13.789 1.00 98.44 106 LEU A CA 1
ATOM 853 C C . LEU A 1 106 ? -7.083 -10.076 14.618 1.00 98.44 106 LEU A C 1
ATOM 855 O O . LEU A 1 106 ? -7.121 -9.853 15.829 1.00 98.44 106 LEU A O 1
ATOM 859 N N . ALA A 1 107 ? -5.935 -10.337 13.989 1.00 98.50 107 ALA A N 1
ATOM 860 C CA . ALA A 1 107 ? -4.643 -10.328 14.672 1.00 98.50 107 ALA A CA 1
ATOM 861 C C . ALA A 1 107 ? -4.307 -8.939 15.246 1.00 98.50 107 ALA A C 1
ATOM 863 O O . ALA A 1 107 ? -3.836 -8.832 16.381 1.00 98.50 107 ALA A O 1
ATOM 864 N N . LEU A 1 108 ? -4.600 -7.868 14.500 1.00 98.31 108 LEU A N 1
ATOM 865 C CA . LEU A 1 108 ? -4.442 -6.493 14.980 1.00 98.31 108 LEU A CA 1
ATOM 866 C C . LEU A 1 108 ? -5.445 -6.135 16.087 1.00 98.31 108 LEU A C 1
ATOM 868 O O . LEU A 1 108 ? -5.060 -5.501 17.066 1.00 98.31 108 LEU A O 1
ATOM 872 N N . ALA A 1 109 ? -6.698 -6.582 15.999 1.00 97.88 109 ALA A N 1
ATOM 873 C CA . ALA A 1 109 ? -7.679 -6.379 17.065 1.00 97.88 109 ALA A CA 1
ATOM 874 C C . ALA A 1 109 ? -7.243 -7.044 18.383 1.00 97.88 109 ALA A C 1
ATOM 876 O O . ALA A 1 109 ? -7.283 -6.413 19.441 1.00 97.88 109 ALA A O 1
ATOM 877 N N . LYS A 1 110 ? -6.746 -8.289 18.316 1.00 97.94 110 LYS A N 1
ATOM 878 C CA . LYS A 1 110 ? -6.167 -8.999 19.471 1.00 97.94 110 LYS A CA 1
ATOM 879 C C . LYS A 1 110 ? -4.972 -8.243 20.050 1.00 97.94 110 LYS A C 1
ATOM 881 O O . LYS A 1 110 ? -4.843 -8.130 21.265 1.00 97.94 110 LYS A O 1
ATOM 886 N N . LEU A 1 111 ? -4.126 -7.675 19.188 1.00 97.94 111 LEU A N 1
ATOM 887 C CA . LEU A 1 111 ? -2.984 -6.861 19.602 1.00 97.94 111 LEU A CA 1
ATOM 888 C C . LEU A 1 111 ? -3.390 -5.637 20.425 1.00 97.94 111 LEU A C 1
ATOM 890 O O . LEU A 1 111 ? -2.692 -5.272 21.371 1.00 97.94 111 LEU A O 1
ATOM 894 N N . CYS A 1 112 ? -4.492 -5.006 20.026 1.00 97.38 112 CYS A N 1
ATOM 895 C CA . CYS A 1 112 ? -5.059 -3.837 20.677 1.00 97.38 112 CYS A CA 1
ATOM 896 C C . CYS A 1 112 ? -5.856 -4.175 21.943 1.00 97.38 112 CYS A C 1
ATOM 898 O O . CYS A 1 112 ? -6.231 -3.243 22.649 1.00 97.38 112 CYS A O 1
ATOM 900 N N . GLN A 1 113 ? -6.097 -5.457 22.250 1.00 97.06 113 GLN A N 1
ATOM 901 C CA . GLN A 1 113 ? -6.839 -5.896 23.441 1.00 97.06 113 GLN A CA 1
ATOM 902 C C . GLN A 1 113 ? -8.198 -5.187 23.562 1.00 97.06 113 GLN A C 1
ATOM 904 O O . GLN A 1 113 ? -8.518 -4.586 24.584 1.00 97.06 113 GLN A O 1
ATOM 909 N N . LEU A 1 114 ? -8.959 -5.182 22.466 1.00 96.38 114 LEU A N 1
ATOM 910 C CA . LEU A 1 114 ? -10.238 -4.480 22.398 1.00 96.38 114 LEU A CA 1
ATOM 911 C C . LEU A 1 114 ? -11.306 -5.195 23.231 1.00 96.38 114 LEU A C 1
ATOM 913 O O . LEU A 1 114 ? -11.452 -6.416 23.144 1.00 96.38 114 LEU A O 1
ATOM 917 N N . ASN A 1 115 ? -12.103 -4.430 23.976 1.00 95.75 115 ASN A N 1
ATOM 918 C CA . ASN A 1 115 ? -13.332 -4.943 24.582 1.00 95.75 115 ASN A CA 1
ATOM 919 C C . ASN A 1 115 ? -14.444 -5.136 23.525 1.00 95.75 115 ASN A C 1
ATOM 921 O O . ASN A 1 115 ? -14.282 -4.785 22.355 1.00 95.75 115 ASN A O 1
ATOM 925 N N . LYS A 1 116 ? -15.600 -5.691 23.920 1.00 95.94 116 LYS A N 1
ATOM 926 C CA . LYS A 1 116 ? -16.706 -6.000 22.987 1.00 95.94 116 LYS A CA 1
ATOM 927 C C . LYS A 1 116 ? -17.208 -4.769 22.213 1.00 95.94 116 LYS A C 1
ATOM 929 O O . LYS A 1 116 ? -17.424 -4.857 21.003 1.00 95.94 116 LYS A O 1
ATOM 934 N N . CYS A 1 117 ? -17.371 -3.631 22.887 1.00 95.88 117 CYS A N 1
ATOM 935 C CA . CYS A 1 117 ? -17.855 -2.392 22.273 1.00 95.88 117 CYS A CA 1
ATOM 936 C C . CYS A 1 117 ? -16.806 -1.791 21.330 1.00 95.88 117 CYS A C 1
ATOM 938 O O . CYS A 1 117 ? -17.117 -1.485 20.178 1.00 95.88 117 CYS A O 1
ATOM 940 N N . GLU A 1 118 ? -15.551 -1.706 21.783 1.00 96.88 118 GLU A N 1
ATOM 941 C CA . GLU A 1 118 ? -14.422 -1.244 20.968 1.00 96.88 118 GLU A CA 1
ATOM 942 C C . GLU A 1 118 ? -14.245 -2.118 19.723 1.00 96.88 118 GLU A C 1
ATOM 944 O O . GLU A 1 118 ? -14.074 -1.600 18.623 1.00 96.88 118 GLU A O 1
ATOM 949 N N . PHE A 1 119 ? -14.343 -3.442 19.862 1.00 97.50 119 PHE A N 1
ATOM 950 C CA . PHE A 1 119 ? -14.246 -4.371 18.741 1.00 97.50 119 PHE A CA 1
ATOM 951 C C . PHE A 1 119 ? -15.387 -4.183 17.732 1.00 97.50 119 PHE A C 1
ATOM 953 O O . PHE A 1 119 ? -15.174 -4.275 16.522 1.00 97.50 119 PHE A O 1
ATOM 960 N N . SER A 1 120 ? -16.603 -3.894 18.204 1.00 97.19 120 SER A N 1
ATOM 961 C CA . SER A 1 120 ? -17.738 -3.606 17.324 1.00 97.19 120 SER A CA 1
ATOM 962 C C . SER A 1 120 ? -17.494 -2.359 16.472 1.00 97.19 120 SER A C 1
ATOM 964 O O . SER A 1 120 ? -17.652 -2.412 15.252 1.00 97.19 120 SER A O 1
ATOM 966 N N . GLN A 1 121 ? -17.029 -1.269 17.088 1.00 97.31 121 GLN A N 1
ATOM 967 C CA . GLN A 1 121 ? -16.692 -0.041 16.369 1.00 97.31 121 GLN A CA 1
ATOM 968 C C . GLN A 1 121 ? -15.479 -0.233 15.445 1.00 97.31 121 GLN A C 1
ATOM 970 O O . GLN A 1 121 ? -15.530 0.175 14.285 1.00 97.31 121 GLN A O 1
ATOM 975 N N . TYR A 1 122 ? -14.434 -0.918 15.915 1.00 97.88 122 TYR A N 1
ATOM 976 C CA . TYR A 1 122 ? -13.241 -1.247 15.134 1.00 97.88 122 TYR A CA 1
ATOM 977 C C . TYR A 1 122 ? -13.600 -1.935 13.815 1.00 97.88 122 TYR A C 1
ATOM 979 O O . TYR A 1 122 ? -13.134 -1.518 12.757 1.00 97.88 122 TYR A O 1
ATOM 987 N N . ARG A 1 123 ? -14.492 -2.937 13.847 1.00 97.31 123 ARG A N 1
ATOM 988 C CA . ARG A 1 123 ? -14.946 -3.645 12.637 1.00 97.31 123 ARG A CA 1
ATOM 989 C C . ARG A 1 123 ? -15.604 -2.721 11.612 1.00 97.31 123 ARG A C 1
ATOM 991 O O . ARG A 1 123 ? -15.427 -2.920 10.416 1.00 97.31 123 ARG A O 1
ATOM 998 N N . GLN A 1 124 ? -16.331 -1.701 12.064 1.00 97.44 124 GLN A N 1
ATOM 999 C CA . GLN A 1 124 ? -16.979 -0.719 11.185 1.00 97.44 124 GLN A CA 1
ATOM 1000 C C . GLN A 1 124 ? -15.993 0.287 10.573 1.00 97.44 124 GLN A C 1
ATOM 1002 O O . GLN A 1 124 ? -16.385 1.073 9.712 1.00 97.44 124 GLN A O 1
ATOM 1007 N N . GLN A 1 125 ? -14.740 0.287 11.030 1.00 98.12 125 GLN A N 1
ATOM 1008 C CA . GLN A 1 125 ? -13.664 1.190 10.625 1.00 98.12 125 GLN A CA 1
ATOM 1009 C C . GLN A 1 125 ? -12.541 0.450 9.872 1.00 98.12 125 GLN A C 1
ATOM 1011 O O . GLN A 1 125 ? -11.404 0.925 9.837 1.00 98.12 125 GLN A O 1
ATOM 1016 N N . ILE A 1 126 ? -12.850 -0.707 9.274 1.00 98.44 126 ILE A N 1
ATOM 1017 C CA . ILE A 1 126 ? -11.943 -1.462 8.401 1.00 98.44 126 ILE A CA 1
ATOM 1018 C C . ILE A 1 126 ? -12.311 -1.193 6.944 1.00 98.44 126 ILE A C 1
ATOM 1020 O O . ILE A 1 126 ? -13.412 -1.515 6.497 1.00 98.44 126 ILE A O 1
ATOM 1024 N N . ARG A 1 127 ? -11.361 -0.640 6.193 1.00 98.31 127 ARG A N 1
ATOM 1025 C CA . ARG A 1 127 ? -11.452 -0.425 4.751 1.00 98.31 127 ARG A CA 1
ATOM 1026 C C . ARG A 1 127 ? -10.357 -1.234 4.065 1.00 98.31 127 ARG A C 1
ATOM 1028 O O . ARG A 1 127 ? -9.188 -1.064 4.393 1.00 98.31 127 ARG A O 1
ATOM 1035 N N . ALA A 1 128 ? -10.715 -2.092 3.116 1.00 98.50 128 ALA A N 1
ATOM 1036 C CA . ALA A 1 128 ? -9.749 -2.868 2.343 1.00 98.50 128 ALA A CA 1
ATOM 1037 C C . ALA A 1 128 ? -10.057 -2.812 0.847 1.00 98.50 128 ALA A C 1
ATOM 1039 O O . ALA A 1 128 ? -11.183 -3.106 0.441 1.00 98.50 128 ALA A O 1
ATOM 1040 N N . VAL A 1 129 ? -9.050 -2.463 0.046 1.00 98.62 129 VAL A N 1
ATOM 1041 C CA . VAL A 1 129 ? -9.131 -2.430 -1.422 1.00 98.62 129 VAL A CA 1
ATOM 1042 C C . VAL A 1 129 ? -7.997 -3.260 -2.002 1.00 98.62 129 VAL A C 1
ATOM 1044 O O . VAL A 1 129 ? -6.836 -3.037 -1.660 1.00 98.62 129 VAL A O 1
ATOM 1047 N N . LEU A 1 130 ? -8.343 -4.218 -2.853 1.00 98.38 130 LEU A N 1
ATOM 1048 C CA . LEU A 1 130 ? -7.416 -5.020 -3.636 1.00 98.38 130 LEU A CA 1
ATOM 1049 C C . LEU A 1 130 ? -7.064 -4.280 -4.922 1.00 98.38 130 LEU A C 1
ATOM 1051 O O . LEU A 1 130 ? -7.945 -3.868 -5.669 1.00 98.38 130 LEU A O 1
ATOM 1055 N N . HIS A 1 131 ? -5.773 -4.139 -5.176 1.00 97.25 131 HIS A N 1
ATOM 1056 C CA . HIS A 1 131 ? -5.221 -3.687 -6.445 1.00 97.25 131 HIS A CA 1
ATOM 1057 C C . HIS A 1 131 ? -4.653 -4.913 -7.148 1.00 97.25 131 HIS A C 1
ATOM 1059 O O . HIS A 1 131 ? -3.637 -5.467 -6.712 1.00 97.25 131 HIS A O 1
ATOM 1065 N N . GLN A 1 132 ? -5.319 -5.351 -8.214 1.00 95.50 132 GLN A N 1
ATOM 1066 C CA . GLN A 1 132 ? -4.805 -6.413 -9.072 1.00 95.50 132 GLN A CA 1
ATOM 1067 C C . GLN A 1 132 ? -3.891 -5.795 -10.116 1.00 95.50 132 GLN A C 1
ATOM 1069 O O . GLN A 1 132 ? -4.286 -4.868 -10.816 1.00 95.50 132 GLN A O 1
ATOM 1074 N N . GLN A 1 133 ? -2.656 -6.272 -10.204 1.00 92.56 133 GLN A N 1
ATOM 1075 C CA . GLN A 1 133 ? -1.669 -5.737 -11.137 1.00 92.56 133 GLN A CA 1
ATOM 1076 C C . GLN A 1 133 ? -1.350 -6.722 -12.245 1.00 92.56 133 GLN A C 1
ATOM 1078 O O . GLN A 1 133 ? -1.431 -7.933 -12.048 1.00 92.56 133 GLN A O 1
ATOM 1083 N N . GLU A 1 134 ? -0.894 -6.194 -13.378 1.00 90.44 134 GLU A N 1
ATOM 1084 C CA . GLU A 1 134 ? -0.415 -6.997 -14.495 1.00 90.44 134 GLU A CA 1
ATOM 1085 C C . GLU A 1 134 ? 0.622 -8.023 -14.013 1.00 90.44 134 GLU A C 1
ATOM 1087 O O . GLU A 1 134 ? 1.677 -7.684 -13.463 1.00 90.44 134 GLU A O 1
ATOM 1092 N N . GLN A 1 135 ? 0.315 -9.307 -14.211 1.00 89.25 135 GLN A N 1
ATOM 1093 C CA . GLN A 1 135 ? 1.172 -10.408 -13.752 1.00 89.25 135 GLN A CA 1
ATOM 1094 C C . GLN A 1 135 ? 2.361 -10.653 -14.682 1.00 89.25 135 GLN A C 1
ATOM 1096 O O . GLN A 1 135 ? 3.344 -11.281 -14.287 1.00 89.25 135 GLN A O 1
ATOM 1101 N N . LYS A 1 136 ? 2.289 -10.143 -15.913 1.00 84.25 136 LYS A N 1
ATOM 1102 C CA . LYS A 1 136 ? 3.327 -10.279 -16.935 1.00 84.25 136 LYS A CA 1
ATOM 1103 C C . LYS A 1 136 ? 4.257 -9.056 -16.928 1.00 84.25 136 LYS A C 1
ATOM 1105 O O . LYS A 1 136 ? 3.962 -8.015 -16.349 1.00 84.25 136 LYS A O 1
ATOM 1110 N N . GLY A 1 137 ? 5.452 -9.204 -17.504 1.00 76.19 137 GLY A N 1
ATOM 1111 C CA . GLY A 1 137 ? 6.417 -8.108 -17.691 1.00 76.19 137 GLY A CA 1
ATOM 1112 C C . GLY A 1 137 ? 7.432 -7.890 -16.556 1.00 76.19 137 GLY A C 1
ATOM 1113 O O . GLY A 1 137 ? 7.532 -8.668 -15.609 1.00 76.19 137 GLY A O 1
ATOM 1114 N N . LYS A 1 138 ? 8.209 -6.797 -16.635 1.00 71.38 138 LYS A N 1
ATOM 1115 C CA . LYS A 1 138 ? 9.306 -6.475 -15.686 1.00 71.38 138 LYS A CA 1
ATOM 1116 C C . LYS A 1 138 ? 8.979 -5.371 -14.665 1.00 71.38 138 LYS A C 1
ATOM 1118 O O . LYS A 1 138 ? 9.723 -5.190 -13.707 1.00 71.38 138 LYS A O 1
ATOM 1123 N N . LYS A 1 139 ? 7.861 -4.641 -14.800 1.00 73.19 139 LYS A N 1
ATOM 1124 C CA . LYS A 1 139 ? 7.490 -3.490 -13.936 1.00 73.19 139 LYS A CA 1
ATOM 1125 C C . LYS A 1 139 ? 6.153 -3.711 -13.213 1.00 73.19 139 LYS A C 1
ATOM 1127 O O . LYS A 1 139 ? 5.248 -4.257 -13.814 1.00 73.19 139 LYS A O 1
ATOM 1132 N N . GLY A 1 140 ? 6.066 -3.330 -11.932 1.00 73.50 140 GLY A N 1
ATOM 1133 C CA . GLY A 1 140 ? 4.928 -3.640 -11.042 1.00 73.50 140 GLY A CA 1
ATOM 1134 C C . GLY A 1 140 ? 5.307 -4.572 -9.880 1.00 73.50 140 GLY A C 1
ATOM 1135 O O . GLY A 1 140 ? 6.310 -5.286 -9.963 1.00 73.50 140 GLY A O 1
ATOM 1136 N N . SER A 1 141 ? 4.542 -4.551 -8.788 1.00 81.31 141 SER A N 1
ATOM 1137 C CA . SER A 1 141 ? 4.806 -5.347 -7.576 1.00 81.31 141 SER A CA 1
ATOM 1138 C C . SER A 1 141 ? 4.056 -6.678 -7.535 1.00 81.31 141 SER A C 1
ATOM 1140 O O . SER A 1 141 ? 4.584 -7.619 -6.951 1.00 81.31 141 SER A O 1
ATOM 1142 N N . GLY A 1 142 ? 2.896 -6.768 -8.190 1.00 92.38 142 GLY A N 1
ATOM 1143 C CA . GLY A 1 142 ? 1.951 -7.880 -8.058 1.00 92.38 142 GLY A CA 1
ATOM 1144 C C . GLY A 1 142 ? 0.683 -7.454 -7.319 1.00 92.38 142 GLY A C 1
ATOM 1145 O O . GLY A 1 142 ? 0.511 -6.272 -6.989 1.00 92.38 142 GLY A O 1
ATOM 1146 N N . ASP A 1 143 ? -0.205 -8.415 -7.082 1.00 96.12 143 ASP A N 1
ATOM 1147 C CA . ASP A 1 143 ? -1.490 -8.158 -6.434 1.00 96.12 143 ASP A CA 1
ATOM 1148 C C . ASP A 1 143 ? -1.260 -7.764 -4.965 1.00 96.12 143 ASP A C 1
ATOM 1150 O O . ASP A 1 143 ? -0.449 -8.361 -4.241 1.00 96.12 143 ASP A O 1
ATOM 1154 N N . HIS A 1 144 ? -1.946 -6.714 -4.519 1.00 97.38 144 HIS A N 1
ATOM 1155 C CA . HIS A 1 144 ? -1.790 -6.208 -3.161 1.00 97.38 144 HIS A CA 1
ATOM 1156 C C . HIS A 1 144 ? -3.061 -5.588 -2.608 1.00 97.38 144 HIS A C 1
ATOM 1158 O O . HIS A 1 144 ? -3.847 -4.983 -3.328 1.00 97.38 144 HIS A O 1
ATOM 1164 N N . VAL A 1 145 ? -3.239 -5.701 -1.295 1.00 98.38 145 VAL A N 1
ATOM 1165 C CA . VAL A 1 145 ? -4.369 -5.107 -0.588 1.00 98.38 145 VAL A CA 1
ATOM 1166 C C . VAL A 1 145 ? -3.907 -3.933 0.249 1.00 98.38 145 VAL A C 1
ATOM 1168 O O . VAL A 1 145 ? -3.029 -4.059 1.103 1.00 98.38 145 VAL A O 1
ATOM 1171 N N . HIS A 1 146 ? -4.574 -2.805 0.059 1.00 98.44 146 HIS A N 1
ATOM 1172 C CA . HIS A 1 146 ? -4.512 -1.661 0.946 1.00 98.44 146 HIS A CA 1
ATOM 1173 C C . HIS A 1 146 ? -5.541 -1.813 2.066 1.00 98.44 146 HIS A C 1
ATOM 1175 O O . HIS A 1 146 ? -6.730 -1.578 1.863 1.00 98.44 146 HIS A O 1
ATOM 1181 N N . LEU A 1 147 ? -5.076 -2.214 3.251 1.00 98.62 147 LEU A N 1
ATOM 1182 C CA . LEU A 1 147 ? -5.875 -2.357 4.466 1.00 98.62 147 LEU A CA 1
ATOM 1183 C C . LEU A 1 147 ? -5.724 -1.108 5.342 1.00 98.62 147 LEU A C 1
ATOM 1185 O O . LEU A 1 147 ? -4.723 -0.940 6.038 1.00 98.62 147 LEU A O 1
ATOM 1189 N N . MET A 1 148 ? -6.725 -0.236 5.325 1.00 98.44 148 MET A N 1
ATOM 1190 C CA . MET A 1 148 ? -6.818 0.950 6.170 1.00 98.44 148 MET A CA 1
ATOM 1191 C C . MET A 1 148 ? -7.721 0.680 7.379 1.00 98.44 148 MET A C 1
ATOM 1193 O O . MET A 1 148 ? -8.854 0.224 7.244 1.00 98.44 148 MET A O 1
ATOM 1197 N N . ILE A 1 149 ? -7.217 0.985 8.574 1.00 98.44 149 ILE A N 1
ATOM 1198 C CA . ILE A 1 149 ? -7.896 0.723 9.846 1.00 98.44 149 ILE A CA 1
ATOM 1199 C C . ILE A 1 149 ? -7.928 2.000 10.681 1.00 98.44 149 ILE A C 1
ATOM 1201 O O . ILE A 1 149 ? -6.882 2.608 10.936 1.00 98.44 149 ILE A O 1
ATOM 1205 N N . GLY A 1 150 ? -9.124 2.392 11.124 1.00 98.19 150 GLY A N 1
ATOM 1206 C CA . GLY A 1 150 ? -9.315 3.519 12.035 1.00 98.19 150 GLY A CA 1
ATOM 1207 C C . GLY A 1 150 ? -8.577 3.328 13.364 1.00 98.19 150 GLY A C 1
ATOM 1208 O O . GLY A 1 150 ? -8.563 2.247 13.948 1.00 98.19 150 GLY A O 1
ATOM 1209 N N . LYS A 1 151 ? -7.944 4.395 13.851 1.00 97.00 151 LYS A N 1
ATOM 1210 C CA . LYS A 1 151 ? -7.164 4.390 15.097 1.00 97.00 151 LYS A CA 1
ATOM 1211 C C . LYS A 1 151 ? -7.974 4.786 16.321 1.00 97.00 151 LYS A C 1
ATOM 1213 O O . LYS A 1 151 ? -7.456 4.659 17.420 1.00 97.00 151 LYS A O 1
ATOM 1218 N N . VAL A 1 152 ? -9.171 5.331 16.156 1.00 97.50 152 VAL A N 1
ATOM 1219 C CA . VAL A 1 152 ? -9.954 5.880 17.264 1.00 97.50 152 VAL A CA 1
ATOM 1220 C C . VAL A 1 152 ? -11.193 5.025 17.476 1.00 97.50 152 VAL A C 1
ATOM 1222 O O . VAL A 1 152 ? -12.001 4.886 16.559 1.00 97.50 152 VAL A O 1
ATOM 1225 N N . VAL A 1 153 ? -11.331 4.494 18.689 1.00 96.06 153 VAL A N 1
ATOM 1226 C CA . VAL A 1 153 ? -12.483 3.714 19.163 1.00 96.06 153 VAL A CA 1
ATOM 1227 C C . VAL A 1 153 ? -12.903 4.247 20.527 1.00 96.06 153 VAL A C 1
ATOM 1229 O O . VAL A 1 153 ? -12.082 4.359 21.436 1.00 96.06 153 VAL A O 1
ATOM 1232 N N . GLY A 1 154 ? -14.173 4.631 20.661 1.00 90.75 154 GLY A N 1
ATOM 1233 C CA . GLY A 1 154 ? -14.660 5.422 21.790 1.00 90.75 154 GLY A CA 1
ATOM 1234 C C . GLY A 1 154 ? -13.775 6.649 22.039 1.00 90.75 154 GLY A C 1
ATOM 1235 O O . GLY A 1 154 ? -13.482 7.415 21.123 1.00 90.75 154 GLY A O 1
ATOM 1236 N N . ASN A 1 155 ? -13.291 6.781 23.274 1.00 89.94 155 ASN A N 1
ATOM 1237 C CA . ASN A 1 155 ? -12.372 7.844 23.697 1.00 89.94 155 ASN A CA 1
ATOM 1238 C C . ASN A 1 155 ? -10.897 7.402 23.700 1.00 89.94 155 ASN A C 1
ATOM 1240 O O . ASN A 1 155 ? -10.058 8.039 24.337 1.00 89.94 155 ASN A O 1
ATOM 1244 N N . ARG A 1 156 ? -10.559 6.298 23.024 1.00 93.81 156 ARG A N 1
ATOM 1245 C CA . ARG A 1 156 ? -9.215 5.716 23.019 1.00 93.81 156 ARG A CA 1
ATOM 1246 C C . ARG A 1 156 ? -8.592 5.765 21.629 1.00 93.81 156 ARG A C 1
ATOM 1248 O O . ARG A 1 156 ? -9.214 5.425 20.623 1.00 93.81 156 ARG A O 1
ATOM 1255 N N . VAL A 1 157 ? -7.304 6.106 21.594 1.00 96.25 157 VAL A N 1
ATOM 1256 C CA . VAL A 1 157 ? -6.461 5.966 20.402 1.00 96.25 157 VAL A CA 1
ATOM 1257 C C . VAL A 1 157 ? -5.694 4.647 20.473 1.00 96.25 157 VAL A C 1
ATOM 1259 O O . VAL A 1 157 ? -4.919 4.414 21.401 1.00 96.25 157 VAL A O 1
ATOM 1262 N N . LEU A 1 158 ? -5.852 3.807 19.456 1.00 97.38 158 LEU A N 1
ATOM 1263 C CA . LEU A 1 158 ? -5.137 2.550 19.250 1.00 97.38 158 LEU A CA 1
ATOM 1264 C C . LEU A 1 158 ? -3.701 2.816 18.795 1.00 97.38 158 LEU A C 1
ATOM 1266 O O . LEU A 1 158 ? -3.326 2.640 17.631 1.00 97.38 158 LEU A O 1
ATOM 1270 N N . THR A 1 159 ? -2.872 3.291 19.723 1.00 95.56 159 THR A N 1
ATOM 1271 C CA . THR A 1 159 ? -1.460 3.584 19.450 1.00 95.56 159 THR A CA 1
ATOM 1272 C C . THR A 1 159 ? -0.665 2.333 19.092 1.00 95.56 159 THR A C 1
ATOM 1274 O O . THR A 1 159 ? 0.395 2.442 18.488 1.00 95.56 159 THR A O 1
ATOM 1277 N N . GLU A 1 160 ? -1.154 1.144 19.432 1.00 97.31 160 GLU A N 1
ATOM 1278 C CA . GLU A 1 160 ? -0.518 -0.138 19.146 1.00 97.31 160 GLU A CA 1
ATOM 1279 C C . GLU A 1 160 ? -0.366 -0.352 17.642 1.00 97.31 160 GLU A C 1
ATOM 1281 O O . GLU A 1 160 ? 0.692 -0.810 17.208 1.00 97.31 160 GLU A O 1
ATOM 1286 N N . LEU A 1 161 ? -1.366 0.065 16.853 1.00 96.94 161 LEU A N 1
ATOM 1287 C CA . LEU A 1 161 ? -1.401 -0.087 15.397 1.00 96.94 161 LEU A CA 1
ATOM 1288 C C . LEU A 1 161 ? -0.183 0.558 14.710 1.00 96.94 161 LEU A C 1
ATOM 1290 O O . LEU A 1 161 ? 0.306 0.052 13.701 1.00 96.94 161 LEU A O 1
ATOM 1294 N N . GLN A 1 162 ? 0.365 1.640 15.268 1.00 94.81 162 GLN A N 1
ATOM 1295 C CA . GLN A 1 162 ? 1.505 2.349 14.672 1.00 94.81 162 GLN A CA 1
ATOM 1296 C C . GLN A 1 162 ? 2.877 1.833 15.146 1.00 94.81 162 GLN A C 1
ATOM 1298 O O . GLN A 1 162 ? 3.911 2.286 14.655 1.00 94.81 162 GLN A O 1
ATOM 1303 N N . ARG A 1 163 ? 2.925 0.920 16.127 1.00 95.88 163 ARG A N 1
ATOM 1304 C CA . ARG A 1 163 ? 4.186 0.429 16.709 1.00 95.88 163 ARG A CA 1
ATOM 1305 C C . ARG A 1 163 ? 4.802 -0.661 15.830 1.00 95.88 163 ARG A C 1
ATOM 1307 O O . ARG A 1 163 ? 4.097 -1.454 15.217 1.00 95.88 163 ARG A O 1
ATOM 1314 N N . LYS A 1 164 ? 6.133 -0.813 15.884 1.00 95.19 164 LYS A N 1
ATOM 1315 C CA . LYS A 1 164 ? 6.868 -1.898 15.190 1.00 95.19 164 LYS A CA 1
ATOM 1316 C C . LYS A 1 164 ? 6.331 -3.302 15.521 1.00 95.19 164 LYS A C 1
ATOM 1318 O O . LYS A 1 164 ? 6.351 -4.191 14.673 1.00 95.19 164 LYS A O 1
ATOM 1323 N N . LYS A 1 165 ? 5.816 -3.488 16.743 1.00 96.56 165 LYS A N 1
ATOM 1324 C CA . LYS A 1 165 ? 5.119 -4.706 17.186 1.00 96.56 165 LYS A CA 1
ATOM 1325 C C . LYS A 1 165 ? 3.916 -5.041 16.292 1.00 96.56 165 LYS A C 1
ATOM 1327 O O . LYS A 1 165 ? 3.778 -6.201 15.922 1.00 96.56 165 LYS A O 1
ATOM 1332 N N . ALA A 1 166 ? 3.105 -4.058 15.892 1.00 97.06 166 ALA A N 1
ATOM 1333 C CA . ALA A 1 166 ? 1.993 -4.289 14.969 1.00 97.06 166 ALA A CA 1
ATOM 1334 C C . ALA A 1 166 ? 2.484 -4.740 13.596 1.00 97.06 166 ALA A C 1
ATOM 1336 O O . ALA A 1 166 ? 1.982 -5.732 13.082 1.00 97.06 166 ALA A O 1
ATOM 1337 N N . THR A 1 167 ? 3.531 -4.106 13.054 1.00 96.75 167 THR A N 1
ATOM 1338 C CA . THR A 1 167 ? 4.161 -4.538 11.794 1.00 96.75 167 THR A CA 1
ATOM 1339 C C . THR A 1 167 ? 4.655 -5.987 11.859 1.00 96.75 167 THR A C 1
ATOM 1341 O O . THR A 1 167 ? 4.527 -6.722 10.883 1.00 96.75 167 THR A O 1
ATOM 1344 N N . LYS A 1 168 ? 5.215 -6.422 12.996 1.00 97.19 168 LYS A N 1
ATOM 1345 C CA . LYS A 1 168 ? 5.633 -7.820 13.193 1.00 97.19 168 LYS A CA 1
ATOM 1346 C C . LYS A 1 168 ? 4.429 -8.766 13.188 1.00 97.19 168 LYS A C 1
ATOM 1348 O O . LYS A 1 168 ? 4.454 -9.753 12.460 1.00 97.19 168 LYS A O 1
ATOM 1353 N N . VAL A 1 169 ? 3.387 -8.441 13.953 1.00 98.25 169 VAL A N 1
ATOM 1354 C CA . VAL A 1 169 ? 2.174 -9.266 14.068 1.00 98.25 169 VAL A CA 1
ATOM 1355 C C . VAL A 1 169 ? 1.469 -9.407 12.727 1.00 98.25 169 VAL A C 1
ATOM 1357 O O . VAL A 1 169 ? 1.158 -10.524 12.331 1.00 98.25 169 VAL A O 1
ATOM 1360 N N . ILE A 1 170 ? 1.276 -8.313 11.987 1.00 98.06 170 ILE A N 1
ATOM 1361 C CA . ILE A 1 170 ? 0.595 -8.393 10.692 1.00 98.06 170 ILE A CA 1
ATOM 1362 C C . ILE A 1 170 ? 1.407 -9.171 9.654 1.00 98.06 170 ILE A C 1
ATOM 1364 O O . ILE A 1 170 ? 0.817 -9.891 8.865 1.00 98.06 170 ILE A O 1
ATOM 1368 N N . LYS A 1 171 ? 2.747 -9.102 9.672 1.00 97.88 171 LYS A N 1
ATOM 1369 C CA . LYS A 1 171 ? 3.587 -9.934 8.791 1.00 97.88 171 LYS A CA 1
ATOM 1370 C C . LYS A 1 171 ? 3.413 -11.420 9.084 1.00 97.88 171 LYS A C 1
ATOM 1372 O O . LYS A 1 171 ? 3.281 -12.211 8.160 1.00 97.88 171 LYS A O 1
ATOM 1377 N N . GLN A 1 172 ? 3.391 -11.787 10.363 1.00 97.69 172 GLN A N 1
ATOM 1378 C CA . GLN A 1 172 ? 3.171 -13.171 10.777 1.00 97.69 172 GLN A CA 1
ATOM 1379 C C . GLN A 1 172 ? 1.764 -13.645 10.400 1.00 97.69 172 GLN A C 1
ATOM 1381 O O . GLN A 1 172 ? 1.627 -14.712 9.808 1.00 97.69 172 GLN A O 1
ATOM 1386 N N . ALA A 1 173 ? 0.743 -12.828 10.677 1.00 98.38 173 ALA A N 1
ATOM 1387 C CA . ALA A 1 173 ? -0.637 -13.121 10.305 1.00 98.38 173 ALA A CA 1
ATOM 1388 C C . ALA A 1 173 ? -0.791 -13.262 8.786 1.00 98.38 173 ALA A C 1
ATOM 1390 O O . ALA A 1 173 ? -1.408 -14.213 8.328 1.00 98.38 173 ALA A O 1
ATOM 1391 N N . PHE A 1 174 ? -0.175 -12.371 8.006 1.00 98.50 174 PHE A N 1
ATOM 1392 C CA . PHE A 1 174 ? -0.237 -12.413 6.549 1.00 98.50 174 PHE A CA 1
ATOM 1393 C C . PHE A 1 174 ? 0.431 -13.667 5.979 1.00 98.50 174 PHE A C 1
ATOM 1395 O O . PHE A 1 174 ? -0.175 -14.348 5.161 1.00 98.50 174 PHE A O 1
ATOM 1402 N N . ASN A 1 175 ? 1.629 -14.037 6.448 1.00 98.00 175 ASN A N 1
ATOM 1403 C CA . ASN A 1 175 ? 2.263 -15.294 6.033 1.00 98.00 175 ASN A CA 1
ATOM 1404 C C . ASN A 1 175 ? 1.383 -16.510 6.347 1.00 98.00 175 ASN A C 1
ATOM 1406 O O . ASN A 1 175 ? 1.188 -17.359 5.485 1.00 98.00 175 ASN A O 1
ATOM 1410 N N . SER A 1 176 ? 0.860 -16.580 7.576 1.00 98.06 176 SER A N 1
ATOM 1411 C CA . SER A 1 176 ? 0.026 -17.698 8.018 1.00 98.06 176 SER A CA 1
ATOM 1412 C C . SER A 1 176 ? -1.261 -17.789 7.206 1.00 98.06 176 SER A C 1
ATOM 1414 O O . SER A 1 176 ? -1.637 -18.876 6.788 1.00 98.06 176 SER A O 1
ATOM 1416 N N . ALA A 1 177 ? -1.917 -16.656 6.957 1.00 98.19 177 ALA A N 1
ATOM 1417 C CA . ALA A 1 177 ? -3.178 -16.613 6.234 1.00 98.19 177 ALA A CA 1
ATOM 1418 C C . ALA A 1 177 ? -3.000 -16.944 4.744 1.00 98.19 177 ALA A C 1
ATOM 1420 O O . ALA A 1 177 ? -3.830 -17.641 4.173 1.00 98.19 177 ALA A O 1
ATOM 1421 N N . VAL A 1 178 ? -1.905 -16.503 4.113 1.00 97.94 178 VAL A N 1
ATOM 1422 C CA . VAL A 1 178 ? -1.591 -16.886 2.725 1.00 97.94 178 VAL A CA 1
ATOM 1423 C C . VAL A 1 178 ? -1.333 -18.390 2.626 1.00 97.94 178 VAL A C 1
ATOM 1425 O O . VAL A 1 178 ? -1.873 -19.041 1.734 1.00 97.94 178 VAL A O 1
ATOM 1428 N N . LEU A 1 179 ? -0.570 -18.960 3.561 1.00 97.81 179 LEU A N 1
ATOM 1429 C CA . LEU A 1 179 ? -0.345 -20.403 3.596 1.00 97.81 179 LEU A CA 1
ATOM 1430 C C . LEU A 1 179 ? -1.657 -21.168 3.820 1.00 97.81 179 LEU A C 1
ATOM 1432 O O . LEU A 1 179 ? -1.920 -22.140 3.125 1.00 97.81 179 LEU A O 1
ATOM 1436 N N . GLN A 1 180 ? -2.494 -20.710 4.749 1.00 98.12 180 GLN A N 1
ATOM 1437 C CA . GLN A 1 180 ? -3.744 -21.376 5.107 1.00 98.12 180 GLN A CA 1
ATOM 1438 C C . GLN A 1 180 ? -4.800 -21.320 3.995 1.00 98.12 180 GLN A C 1
ATOM 1440 O O . GLN A 1 180 ? -5.417 -22.336 3.697 1.00 98.12 180 GLN A O 1
ATOM 1445 N N . HIS A 1 181 ? -5.037 -20.144 3.406 1.00 97.94 181 HIS A N 1
ATOM 1446 C CA . HIS A 1 181 ? -6.152 -19.937 2.469 1.00 97.94 181 HIS A CA 1
ATOM 1447 C C . HIS A 1 181 ? -5.762 -20.133 1.007 1.00 97.94 181 HIS A C 1
ATOM 1449 O O . HIS A 1 181 ? -6.635 -20.361 0.173 1.00 97.94 181 HIS A O 1
ATOM 1455 N N . VAL A 1 182 ? -4.470 -20.022 0.686 1.00 96.56 182 VAL A N 1
ATOM 1456 C CA . VAL A 1 182 ? -3.959 -20.120 -0.692 1.00 96.56 182 VAL A CA 1
ATOM 1457 C C . VAL A 1 182 ? -3.008 -21.303 -0.875 1.00 96.56 182 VAL A C 1
ATOM 1459 O O . VAL A 1 182 ? -2.824 -21.758 -1.998 1.00 96.56 182 VAL A O 1
ATOM 1462 N N . GLY A 1 183 ? -2.407 -21.826 0.199 1.00 96.00 183 GLY A N 1
ATOM 1463 C CA . GLY A 1 183 ? -1.466 -22.948 0.117 1.00 96.00 183 GLY A CA 1
ATOM 1464 C C . GLY A 1 183 ? -0.052 -22.550 -0.310 1.00 96.00 183 GLY A C 1
ATOM 1465 O O . GLY A 1 183 ? 0.705 -23.399 -0.771 1.00 96.00 183 GLY A O 1
ATOM 1466 N N . ILE A 1 184 ? 0.318 -21.268 -0.189 1.00 93.31 184 ILE A N 1
ATOM 1467 C CA . ILE A 1 184 ? 1.605 -20.752 -0.681 1.00 93.31 184 ILE A CA 1
ATOM 1468 C C . ILE A 1 184 ? 2.499 -20.331 0.488 1.00 93.31 184 ILE A C 1
ATOM 1470 O O . ILE A 1 184 ? 2.116 -19.502 1.318 1.00 93.31 184 ILE A O 1
ATOM 1474 N N . ASP A 1 185 ? 3.732 -20.839 0.508 1.00 93.81 185 ASP A N 1
ATOM 1475 C CA . ASP A 1 185 ? 4.764 -20.427 1.459 1.00 93.81 185 ASP A CA 1
ATOM 1476 C C . ASP A 1 185 ? 5.694 -19.362 0.841 1.00 93.81 185 ASP A C 1
ATOM 1478 O O . ASP A 1 185 ? 6.106 -19.435 -0.316 1.00 93.81 185 ASP A O 1
ATOM 1482 N N . TYR A 1 186 ? 6.080 -18.364 1.635 1.00 93.06 186 TYR A N 1
ATOM 1483 C CA . TYR A 1 186 ? 7.081 -17.372 1.236 1.00 93.06 186 TYR A CA 1
ATOM 1484 C C . TYR A 1 186 ? 8.472 -17.992 1.050 1.00 93.06 186 TYR A C 1
ATOM 1486 O O . TYR A 1 186 ? 9.318 -17.424 0.358 1.00 93.06 186 TYR A O 1
ATOM 1494 N N . ARG A 1 187 ? 8.738 -19.141 1.679 1.00 91.94 187 ARG A N 1
ATOM 1495 C CA . ARG A 1 187 ? 10.018 -19.860 1.598 1.00 91.94 187 ARG A CA 1
ATOM 1496 C C . ARG A 1 187 ? 10.257 -20.476 0.225 1.00 91.94 187 ARG A C 1
ATOM 1498 O O . ARG A 1 187 ? 11.410 -20.572 -0.181 1.00 91.94 187 ARG A O 1
ATOM 1505 N N . SER A 1 188 ? 9.192 -20.840 -0.487 1.00 89.06 188 SER A N 1
ATOM 1506 C CA . SER A 1 188 ? 9.272 -21.375 -1.849 1.00 89.06 188 SER A CA 1
ATOM 1507 C C . SER A 1 188 ? 9.354 -20.287 -2.923 1.00 89.06 188 SER A C 1
ATOM 1509 O O . SER A 1 188 ? 9.422 -20.605 -4.105 1.00 89.06 188 SER A O 1
ATOM 1511 N N . TYR A 1 189 ? 9.327 -19.003 -2.550 1.00 89.31 189 TYR A N 1
ATOM 1512 C CA . TYR A 1 189 ? 9.392 -17.919 -3.525 1.00 89.31 189 TYR A CA 1
ATOM 1513 C C . TYR A 1 189 ? 10.812 -17.705 -4.062 1.00 89.31 189 TYR A C 1
ATOM 1515 O O . TYR A 1 189 ? 11.732 -17.341 -3.318 1.00 89.31 189 TYR A O 1
ATOM 1523 N N . GLU A 1 190 ? 10.954 -17.816 -5.383 1.00 84.38 190 GLU A N 1
ATOM 1524 C CA . GLU A 1 190 ? 12.157 -17.425 -6.112 1.00 84.38 190 GLU A CA 1
ATOM 1525 C C . GLU A 1 190 ? 11.994 -16.044 -6.772 1.00 84.38 190 GLU A C 1
ATOM 1527 O O . GLU A 1 190 ? 11.106 -15.851 -7.604 1.00 84.38 190 GLU A O 1
ATOM 1532 N N . PRO A 1 191 ? 12.851 -15.058 -6.446 1.00 82.06 191 PRO A N 1
ATOM 1533 C CA . PRO A 1 191 ? 12.825 -13.762 -7.111 1.00 82.06 191 PRO A CA 1
ATOM 1534 C C . PRO A 1 191 ? 13.164 -13.866 -8.603 1.00 82.06 191 PRO A C 1
ATOM 1536 O O . PRO A 1 191 ? 14.181 -14.452 -8.970 1.00 82.06 191 PRO A O 1
ATOM 1539 N N . ILE A 1 192 ? 12.370 -13.189 -9.439 1.00 78.75 192 ILE A N 1
ATOM 1540 C CA . ILE A 1 192 ? 12.601 -13.076 -10.893 1.00 78.75 192 ILE A CA 1
ATOM 1541 C C . ILE A 1 192 ? 13.961 -12.418 -11.192 1.00 78.75 192 ILE A C 1
ATOM 1543 O O . ILE A 1 192 ? 14.670 -12.819 -12.109 1.00 78.75 192 ILE A O 1
ATOM 1547 N N . GLU A 1 193 ? 14.347 -11.412 -10.403 1.00 75.38 193 GLU A N 1
ATOM 1548 C CA . GLU A 1 193 ? 15.640 -10.730 -10.514 1.00 75.38 193 GLU A CA 1
ATOM 1549 C C . GLU A 1 193 ? 16.507 -11.075 -9.294 1.00 75.38 193 GLU A C 1
ATOM 1551 O O . GLU A 1 193 ? 16.390 -10.440 -8.243 1.00 75.38 193 GLU A O 1
ATOM 1556 N N . LYS A 1 194 ? 17.371 -12.092 -9.424 1.00 69.06 194 LYS A N 1
ATOM 1557 C CA . LYS A 1 194 ? 18.269 -12.543 -8.340 1.00 69.06 194 LYS A CA 1
ATOM 1558 C C . LYS A 1 194 ? 19.329 -11.489 -7.978 1.00 69.06 194 LYS A C 1
ATOM 1560 O O . LYS A 1 194 ? 19.672 -11.355 -6.807 1.00 69.06 194 LYS A O 1
ATOM 1565 N N . GLU A 1 195 ? 19.764 -10.679 -8.947 1.00 68.12 195 GLU A N 1
ATOM 1566 C CA . GLU A 1 195 ? 20.837 -9.681 -8.789 1.00 68.12 195 GLU A CA 1
ATOM 1567 C C . GLU A 1 195 ? 20.350 -8.232 -8.907 1.00 68.12 195 GLU A C 1
ATOM 1569 O O . GLU A 1 195 ? 20.947 -7.385 -9.575 1.00 68.12 195 GLU A O 1
ATOM 1574 N N . LYS A 1 196 ? 19.238 -7.900 -8.250 1.00 67.25 196 LYS A N 1
ATOM 1575 C CA . LYS A 1 196 ? 18.850 -6.493 -8.149 1.00 67.25 196 LYS A CA 1
ATOM 1576 C C . LYS A 1 196 ? 19.740 -5.803 -7.115 1.00 67.25 196 LYS A C 1
ATOM 1578 O O . LYS A 1 196 ? 19.597 -6.023 -5.913 1.00 67.25 196 LYS A O 1
ATOM 1583 N N . GLY A 1 197 ? 20.664 -4.967 -7.589 1.00 69.56 197 GLY A N 1
ATOM 1584 C CA . GLY A 1 197 ? 21.506 -4.132 -6.731 1.00 69.56 197 GLY A CA 1
ATOM 1585 C C . GLY A 1 197 ? 20.690 -3.231 -5.794 1.00 69.56 197 GLY A C 1
ATOM 1586 O O . GLY A 1 197 ? 19.474 -3.058 -5.940 1.00 69.56 197 GLY A O 1
ATOM 1587 N N . ARG A 1 198 ? 21.362 -2.625 -4.808 1.00 75.38 198 ARG A N 1
ATOM 1588 C CA . ARG A 1 198 ? 20.715 -1.722 -3.845 1.00 75.38 198 ARG A CA 1
ATOM 1589 C C . ARG A 1 198 ? 19.974 -0.604 -4.585 1.00 75.38 198 ARG A C 1
ATOM 1591 O O . ARG A 1 198 ? 20.509 -0.001 -5.512 1.00 75.38 198 ARG A O 1
ATOM 1598 N N . ARG A 1 199 ? 18.750 -0.293 -4.140 1.00 78.56 199 ARG A N 1
ATOM 1599 C CA . ARG A 1 199 ? 17.997 0.859 -4.654 1.00 78.56 199 ARG A CA 1
ATOM 1600 C C . ARG A 1 199 ? 18.856 2.117 -4.513 1.00 78.56 199 ARG A C 1
ATOM 1602 O O . ARG A 1 199 ? 19.238 2.469 -3.397 1.00 78.56 199 ARG A O 1
ATOM 1609 N N . LEU A 1 200 ? 19.127 2.773 -5.639 1.00 81.75 200 LEU A N 1
ATOM 1610 C CA . LEU A 1 200 ? 19.845 4.043 -5.671 1.00 81.75 200 LEU A CA 1
ATOM 1611 C C . LEU A 1 200 ? 19.088 5.093 -4.856 1.00 81.75 200 LEU A C 1
ATOM 1613 O O . LEU A 1 200 ? 17.851 5.137 -4.870 1.00 81.75 200 LEU A O 1
ATOM 1617 N N . SER A 1 201 ? 19.832 5.949 -4.160 1.00 86.00 201 SER A N 1
ATOM 1618 C CA . SER A 1 201 ? 19.245 7.152 -3.577 1.00 86.00 201 SER A CA 1
ATOM 1619 C C . SER A 1 201 ? 18.715 8.064 -4.686 1.00 86.00 201 SER A C 1
ATOM 1621 O O . SER A 1 201 ? 19.129 7.966 -5.844 1.00 86.00 201 SER A O 1
ATOM 1623 N N . THR A 1 202 ? 17.802 8.976 -4.343 1.00 85.81 202 THR A N 1
ATOM 1624 C CA . THR A 1 202 ? 17.249 9.925 -5.319 1.00 85.81 202 THR A CA 1
ATOM 1625 C C . THR A 1 202 ? 18.359 10.700 -6.024 1.00 85.81 202 THR A C 1
ATOM 1627 O O . THR A 1 202 ? 18.338 10.801 -7.244 1.00 85.81 202 THR A O 1
ATOM 1630 N N . TRP A 1 203 ? 19.365 11.173 -5.280 1.00 88.69 203 TRP A N 1
ATOM 1631 C CA . TRP A 1 203 ? 20.504 11.889 -5.855 1.00 88.69 203 TRP A CA 1
ATOM 1632 C C . TRP A 1 203 ? 21.323 11.009 -6.805 1.00 88.69 203 TRP A C 1
ATOM 1634 O O . TRP A 1 203 ? 21.582 11.424 -7.926 1.00 88.69 203 TRP A O 1
ATOM 1644 N N . GLN A 1 204 ? 21.653 9.772 -6.415 1.00 88.44 204 GLN A N 1
ATOM 1645 C CA . GLN A 1 204 ? 22.408 8.850 -7.276 1.00 88.44 204 GLN A CA 1
ATOM 1646 C C . GLN A 1 204 ? 21.658 8.537 -8.575 1.00 88.44 204 GLN A C 1
ATOM 1648 O O . GLN A 1 204 ? 22.255 8.480 -9.647 1.00 88.44 204 GLN A O 1
ATOM 1653 N N . TYR A 1 205 ? 20.342 8.347 -8.485 1.00 86.44 205 TYR A N 1
ATOM 1654 C CA . TYR A 1 205 ? 19.496 8.103 -9.646 1.00 86.44 205 TYR A CA 1
ATOM 1655 C C . TYR A 1 205 ? 19.432 9.320 -10.578 1.00 86.44 205 TYR A C 1
ATOM 1657 O O . TYR A 1 205 ? 19.569 9.163 -11.789 1.00 86.44 205 TYR A O 1
ATOM 1665 N N . GLN A 1 206 ? 19.252 10.524 -10.025 1.00 88.38 206 GLN A N 1
ATOM 1666 C CA . GLN A 1 206 ? 19.220 11.761 -10.810 1.00 88.38 206 GLN A CA 1
ATOM 1667 C C . GLN A 1 206 ? 20.578 12.056 -11.450 1.00 88.38 206 GLN A C 1
ATOM 1669 O O . GLN A 1 206 ? 20.628 12.389 -12.628 1.00 88.38 206 GLN A O 1
ATOM 1674 N N . TYR A 1 207 ? 21.671 11.861 -10.709 1.00 91.00 207 TYR A N 1
ATOM 1675 C CA . TYR A 1 207 ? 23.028 11.999 -11.226 1.00 91.00 207 TYR A CA 1
ATOM 1676 C C . TYR A 1 207 ? 23.262 11.056 -12.407 1.00 91.00 207 TYR A C 1
ATOM 1678 O O . TYR A 1 207 ? 23.633 11.517 -13.480 1.00 91.00 207 TYR A O 1
ATOM 1686 N N . LYS A 1 208 ? 22.936 9.765 -12.251 1.00 87.88 208 LYS A N 1
ATOM 1687 C CA . LYS A 1 208 ? 23.058 8.774 -13.327 1.00 87.88 208 LYS A CA 1
ATOM 1688 C C . LYS A 1 208 ? 22.235 9.154 -14.565 1.00 87.88 208 LYS A C 1
ATOM 1690 O O . LYS A 1 208 ? 22.720 9.056 -15.686 1.00 87.88 208 LYS A O 1
ATOM 1695 N N . LYS A 1 209 ? 21.002 9.630 -14.371 1.00 88.75 209 LYS A N 1
ATOM 1696 C CA . LYS A 1 209 ? 20.172 10.121 -15.480 1.00 88.75 209 LYS A CA 1
ATOM 1697 C C . LYS A 1 209 ? 20.771 11.340 -16.175 1.00 88.75 209 LYS A C 1
ATOM 1699 O O . LYS A 1 209 ? 20.713 11.426 -17.396 1.00 88.75 209 LYS A O 1
ATOM 1704 N N . ALA A 1 210 ? 21.319 12.281 -15.413 1.00 89.50 210 ALA A N 1
ATOM 1705 C CA . ALA A 1 210 ? 21.945 13.476 -15.962 1.00 89.50 210 ALA A CA 1
ATOM 1706 C C . ALA A 1 210 ? 23.221 13.132 -16.744 1.00 89.50 210 ALA A C 1
ATOM 1708 O O . ALA A 1 210 ? 23.429 13.670 -17.829 1.00 89.50 210 ALA A O 1
ATOM 1709 N N . THR A 1 211 ? 24.042 12.201 -16.245 1.00 91.12 211 THR A N 1
ATOM 1710 C CA . THR A 1 211 ? 25.233 11.724 -16.961 1.00 91.12 211 THR A CA 1
ATOM 1711 C C . THR A 1 211 ? 24.861 10.997 -18.250 1.00 91.12 211 THR A C 1
ATOM 1713 O O . THR A 1 211 ? 25.438 11.298 -19.289 1.00 91.12 211 THR A O 1
ATOM 1716 N N . GLU A 1 212 ? 23.846 10.125 -18.218 1.00 90.06 212 GLU A N 1
ATOM 1717 C CA . GLU A 1 212 ? 23.330 9.452 -19.420 1.00 90.06 212 GLU A CA 1
ATOM 1718 C C . GLU A 1 212 ? 22.797 10.467 -20.448 1.00 90.06 212 GLU A C 1
ATOM 1720 O O . GLU A 1 212 ? 23.108 10.375 -21.634 1.00 90.06 212 GLU A O 1
ATOM 1725 N N . ALA A 1 213 ? 22.040 11.477 -20.008 1.00 89.31 213 ALA A N 1
ATOM 1726 C CA . ALA A 1 213 ? 21.540 12.532 -20.890 1.00 89.31 213 ALA A CA 1
ATOM 1727 C C . ALA A 1 213 ? 22.679 13.346 -21.531 1.00 89.31 213 ALA A C 1
ATOM 1729 O O . ALA A 1 213 ? 22.631 13.635 -22.727 1.00 89.31 213 ALA A O 1
ATOM 1730 N N . LEU A 1 214 ? 23.721 13.669 -20.759 1.00 92.00 214 LEU A N 1
ATOM 1731 C CA . LEU A 1 214 ? 24.900 14.386 -21.246 1.00 92.00 214 LEU A CA 1
ATOM 1732 C C . LEU A 1 214 ? 25.698 13.562 -22.268 1.00 92.00 214 LEU A C 1
ATOM 1734 O O . LEU A 1 214 ? 26.201 14.109 -23.250 1.00 92.00 214 LEU A O 1
ATOM 1738 N N . GLU A 1 215 ? 25.830 12.252 -22.057 1.00 90.81 215 GLU A N 1
ATOM 1739 C CA . GLU A 1 215 ? 26.471 11.341 -23.013 1.00 90.81 215 GLU A CA 1
ATOM 1740 C C . GLU A 1 215 ? 25.698 11.272 -24.332 1.00 90.81 215 GLU A C 1
ATOM 1742 O O . GLU A 1 215 ? 26.296 11.435 -25.400 1.00 90.81 215 GLU A O 1
ATOM 1747 N N . ILE A 1 216 ? 24.370 11.127 -24.263 1.00 90.38 216 ILE A N 1
ATOM 1748 C CA . ILE A 1 216 ? 23.492 11.161 -25.440 1.00 90.38 216 ILE A CA 1
ATOM 1749 C C . ILE A 1 216 ? 23.665 12.485 -26.195 1.00 90.38 216 ILE A C 1
ATOM 1751 O O . ILE A 1 216 ? 23.829 12.485 -27.414 1.00 90.38 216 ILE A O 1
ATOM 1755 N N . GLU A 1 217 ? 23.680 13.620 -25.491 1.00 90.44 217 GLU A N 1
ATOM 1756 C CA . GLU A 1 217 ? 23.860 14.935 -26.112 1.00 90.44 217 GLU A CA 1
ATOM 1757 C C . GLU A 1 217 ? 25.218 15.062 -26.821 1.00 90.44 217 GLU A C 1
ATOM 1759 O O . GLU A 1 217 ? 25.290 15.555 -27.951 1.00 90.44 217 GLU A O 1
ATOM 1764 N N . LYS A 1 218 ? 26.302 14.579 -26.198 1.00 92.62 218 LYS A N 1
ATOM 1765 C CA . LYS A 1 218 ? 27.641 14.559 -26.812 1.00 92.62 218 LYS A CA 1
ATOM 1766 C C . LYS A 1 218 ? 27.664 13.721 -28.089 1.00 92.62 218 LYS A C 1
ATOM 1768 O O . LYS A 1 218 ? 28.246 14.158 -29.084 1.00 92.62 218 LYS A O 1
ATOM 1773 N N . LEU A 1 219 ? 27.024 12.551 -28.079 1.00 91.69 219 LEU A N 1
ATOM 1774 C CA . LEU A 1 219 ? 26.920 11.681 -29.251 1.00 91.69 219 LEU A CA 1
ATOM 1775 C C . LEU A 1 219 ? 26.097 12.328 -30.373 1.00 91.69 219 LEU A C 1
ATOM 1777 O O . LEU A 1 219 ? 26.517 12.282 -31.528 1.00 91.69 219 LEU A O 1
ATOM 1781 N N . ILE A 1 220 ? 24.985 12.995 -30.049 1.00 90.12 220 ILE A N 1
ATOM 1782 C CA . ILE A 1 220 ? 24.174 13.731 -31.033 1.00 90.12 220 ILE A CA 1
ATOM 1783 C C . ILE A 1 220 ? 24.987 14.868 -31.665 1.00 90.12 220 ILE A C 1
ATOM 1785 O O . ILE A 1 220 ? 25.034 14.969 -32.890 1.00 90.12 220 ILE A O 1
ATOM 1789 N N . LYS A 1 221 ? 25.688 15.681 -30.863 1.00 91.81 221 LYS A N 1
ATOM 1790 C CA . LYS A 1 221 ? 26.553 16.761 -31.377 1.00 91.81 221 LYS A CA 1
ATOM 1791 C C . LYS A 1 221 ? 27.673 16.227 -32.268 1.00 91.81 221 LYS A C 1
ATOM 1793 O O . LYS A 1 221 ? 28.028 16.852 -33.266 1.00 91.81 221 LYS A O 1
ATOM 1798 N N . LEU A 1 222 ? 28.253 15.081 -31.910 1.00 92.56 222 LEU A N 1
ATOM 1799 C CA . LEU A 1 222 ? 29.261 14.419 -32.733 1.00 92.56 222 LEU A CA 1
ATOM 1800 C C . LEU A 1 222 ? 28.669 13.969 -34.075 1.00 92.56 222 LEU A C 1
ATOM 1802 O O . LEU A 1 222 ? 29.283 14.210 -35.112 1.00 92.56 222 LEU A O 1
ATOM 1806 N N . MET A 1 223 ? 27.488 13.351 -34.049 1.00 91.00 223 MET A N 1
ATOM 1807 C CA . MET A 1 223 ? 26.791 12.876 -35.242 1.00 91.00 223 MET A CA 1
ATOM 1808 C C . MET A 1 223 ? 26.409 14.036 -36.172 1.00 91.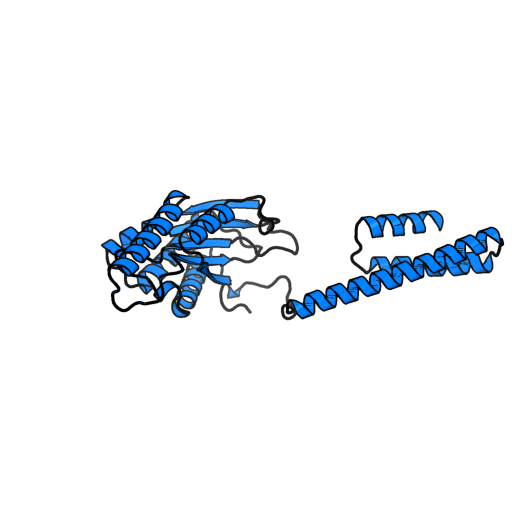00 223 MET A C 1
ATOM 1810 O O . MET A 1 223 ? 26.644 13.940 -37.370 1.00 91.00 223 MET A O 1
ATOM 1814 N N . GLN A 1 224 ? 25.934 15.163 -35.630 1.00 90.69 224 GLN A N 1
ATOM 1815 C CA . GLN A 1 224 ? 25.673 16.389 -36.399 1.00 90.69 224 GLN A CA 1
ATOM 1816 C C . GLN A 1 224 ? 26.935 16.887 -37.114 1.00 90.69 224 GLN A C 1
ATOM 1818 O O . GLN A 1 224 ? 26.949 16.990 -38.333 1.00 90.69 224 GLN A O 1
ATOM 1823 N N . LYS A 1 225 ? 28.051 17.049 -36.389 1.00 93.56 225 LYS A N 1
ATOM 1824 C CA . LYS A 1 225 ? 29.330 17.474 -36.991 1.00 93.56 225 LYS A CA 1
ATOM 1825 C C . LYS A 1 225 ? 29.842 16.521 -38.074 1.00 93.56 225 LYS A C 1
ATOM 1827 O O . LYS A 1 225 ? 30.548 16.942 -38.988 1.00 93.56 225 LYS A O 1
ATOM 1832 N N . GLN A 1 226 ? 29.600 15.219 -37.927 1.00 93.25 226 GLN A N 1
ATOM 1833 C CA . GLN A 1 226 ? 29.975 14.226 -38.937 1.00 93.25 226 GLN A CA 1
ATOM 1834 C C . GLN A 1 226 ? 29.077 14.315 -40.171 1.00 93.25 226 GLN A C 1
ATOM 1836 O O . GLN A 1 226 ? 29.569 14.125 -41.280 1.00 93.25 226 GLN A O 1
ATOM 1841 N N . PHE A 1 227 ? 27.796 14.615 -39.970 1.00 92.50 227 PHE A N 1
ATOM 1842 C CA . PHE A 1 227 ? 26.819 14.790 -41.031 1.00 92.50 227 PHE A CA 1
ATOM 1843 C C . PHE A 1 227 ? 27.116 16.047 -41.856 1.00 92.50 227 PHE A C 1
ATOM 1845 O O . PHE A 1 227 ? 27.213 15.946 -43.073 1.00 92.50 227 PHE A O 1
ATOM 1852 N N . ASP A 1 228 ? 27.431 17.173 -41.212 1.00 92.81 228 ASP A N 1
ATOM 1853 C CA . ASP A 1 228 ? 27.854 18.402 -41.902 1.00 92.81 228 ASP A CA 1
ATOM 1854 C C . ASP A 1 228 ? 29.099 18.152 -42.774 1.00 92.81 228 ASP A C 1
ATOM 1856 O O . ASP A 1 228 ? 29.157 18.516 -43.943 1.00 92.81 228 ASP A O 1
ATOM 1860 N N . LYS A 1 229 ? 30.093 17.426 -42.240 1.00 93.12 229 LYS A N 1
ATOM 1861 C CA . LYS A 1 229 ? 31.291 17.036 -43.008 1.00 93.12 229 LYS A CA 1
ATOM 1862 C C . LYS A 1 229 ? 30.990 16.085 -44.161 1.00 93.12 229 LYS A C 1
ATOM 1864 O O . LYS A 1 229 ? 31.767 16.031 -45.110 1.00 93.12 229 LYS A O 1
ATOM 1869 N N . TRP A 1 230 ? 29.947 15.272 -44.036 1.00 93.94 230 TRP A N 1
ATOM 1870 C CA . TRP A 1 230 ? 29.514 14.366 -45.091 1.00 93.94 230 TRP A CA 1
ATOM 1871 C C . TRP A 1 230 ? 28.810 15.134 -46.215 1.00 93.94 230 TRP A C 1
ATOM 1873 O O . TRP A 1 230 ? 29.100 14.859 -47.376 1.00 93.94 230 TRP A O 1
ATOM 1883 N N . LEU A 1 231 ? 27.983 16.132 -45.877 1.00 91.75 231 LEU A N 1
ATOM 1884 C CA . LEU A 1 231 ? 27.364 17.048 -46.842 1.00 91.75 231 LEU A CA 1
ATOM 1885 C C . LEU A 1 231 ? 28.418 17.847 -47.617 1.00 91.75 231 LEU A C 1
ATOM 1887 O O . LEU A 1 231 ? 28.445 17.767 -48.840 1.00 91.75 231 LEU A O 1
ATOM 1891 N N . ASN A 1 232 ? 29.365 18.495 -46.933 1.00 94.06 232 ASN A N 1
ATOM 1892 C CA . ASN A 1 232 ? 30.428 19.243 -47.617 1.00 94.06 232 ASN A CA 1
ATOM 1893 C C . ASN A 1 232 ? 31.264 18.334 -48.535 1.00 94.06 232 ASN A C 1
ATOM 1895 O O . ASN A 1 232 ? 31.598 18.702 -49.653 1.00 94.06 232 ASN A O 1
ATOM 1899 N N . ALA A 1 233 ? 31.563 17.102 -48.105 1.00 92.62 233 ALA A N 1
ATOM 1900 C CA . ALA A 1 233 ? 32.301 16.151 -48.937 1.00 92.62 233 ALA A CA 1
ATOM 1901 C C . ALA A 1 233 ? 31.514 15.693 -50.178 1.00 92.62 233 ALA A C 1
ATOM 1903 O O . ALA A 1 233 ? 32.131 15.321 -51.176 1.00 92.62 233 ALA A O 1
ATOM 1904 N N . LYS A 1 234 ? 30.175 15.687 -50.110 1.00 91.44 234 LYS A N 1
ATOM 1905 C CA . LYS A 1 234 ? 29.295 15.438 -51.259 1.00 91.44 234 LYS A CA 1
ATOM 1906 C C . LYS A 1 234 ? 29.336 16.599 -52.244 1.00 91.44 234 LYS A C 1
ATOM 1908 O O . LYS A 1 234 ? 29.448 16.342 -53.437 1.00 91.44 234 LYS A O 1
ATOM 1913 N N . GLU A 1 235 ? 29.293 17.833 -51.751 1.00 92.44 235 GLU A N 1
ATOM 1914 C CA . GLU A 1 235 ? 29.421 19.044 -52.573 1.00 92.44 235 GLU A CA 1
ATOM 1915 C C . GLU A 1 235 ? 30.795 19.123 -53.258 1.00 92.44 235 GLU A C 1
ATOM 1917 O O . GLU A 1 235 ? 30.881 19.411 -54.447 1.00 92.44 235 GLU A O 1
ATOM 1922 N N . GLU A 1 236 ? 31.865 18.776 -52.538 1.00 93.81 236 GLU A N 1
ATOM 1923 C CA . GLU A 1 236 ? 33.247 18.741 -53.042 1.00 93.81 236 GLU A CA 1
ATOM 1924 C C . GLU A 1 236 ? 33.576 17.494 -53.894 1.00 93.81 236 GLU A C 1
ATOM 1926 O O . GLU A 1 236 ? 34.709 17.353 -54.354 1.00 93.81 236 GLU A O 1
ATOM 1931 N N . LEU A 1 237 ? 32.631 16.558 -54.071 1.00 91.50 237 LEU A N 1
ATOM 1932 C CA . LEU A 1 237 ? 32.822 15.275 -54.775 1.00 91.50 237 LEU A CA 1
ATOM 1933 C C . LEU A 1 237 ? 34.021 14.444 -54.257 1.00 91.50 237 LEU A C 1
ATOM 1935 O O . LEU A 1 237 ? 34.683 13.716 -54.997 1.00 91.50 237 LEU A O 1
ATOM 1939 N N . ASN A 1 238 ? 34.305 14.515 -52.953 1.00 93.88 238 ASN A N 1
ATOM 1940 C CA . ASN A 1 238 ? 35.424 13.817 -52.319 1.00 93.88 238 ASN A CA 1
ATOM 1941 C C . ASN A 1 238 ? 35.010 12.422 -51.817 1.00 93.88 238 ASN A C 1
ATOM 1943 O O . ASN A 1 238 ? 34.721 12.219 -50.632 1.00 93.88 238 ASN A O 1
ATOM 1947 N N . ASP A 1 239 ? 35.035 11.429 -52.707 1.00 90.75 239 ASP A N 1
ATOM 1948 C CA . ASP A 1 239 ? 34.597 10.049 -52.432 1.00 90.75 239 ASP A CA 1
ATOM 1949 C C . ASP A 1 239 ? 35.245 9.408 -51.201 1.00 90.75 239 ASP A C 1
ATOM 1951 O O . ASP A 1 239 ? 34.592 8.700 -50.422 1.00 90.75 239 ASP A O 1
ATOM 1955 N N . ARG A 1 240 ? 36.538 9.670 -50.978 1.00 93.06 240 ARG A N 1
ATOM 1956 C CA . ARG A 1 240 ? 37.258 9.141 -49.813 1.00 93.06 240 ARG A CA 1
ATOM 1957 C C . ARG A 1 240 ? 36.675 9.702 -48.519 1.00 93.06 240 ARG A C 1
ATOM 1959 O O . ARG A 1 240 ? 36.491 8.961 -47.548 1.00 93.06 240 ARG A O 1
ATOM 1966 N N . GLN A 1 241 ? 36.394 11.001 -48.495 1.00 90.56 241 GLN A N 1
ATOM 1967 C CA . GLN A 1 241 ? 35.837 11.672 -47.329 1.00 90.56 241 GLN A CA 1
ATOM 1968 C C . GLN A 1 241 ? 34.365 11.298 -47.109 1.00 90.56 241 GLN A C 1
ATOM 1970 O O . GLN A 1 241 ? 33.986 11.058 -45.959 1.00 90.56 241 GLN A O 1
ATOM 1975 N N . ILE A 1 242 ? 33.579 11.134 -48.179 1.00 90.19 242 ILE A N 1
ATOM 1976 C CA . ILE A 1 242 ? 32.196 10.632 -48.130 1.00 90.19 242 ILE A CA 1
ATOM 1977 C C . ILE A 1 242 ? 32.154 9.273 -47.421 1.00 90.19 242 ILE A C 1
ATOM 1979 O O . ILE A 1 242 ? 31.487 9.134 -46.391 1.00 90.19 242 ILE A O 1
ATOM 1983 N N . ARG A 1 243 ? 32.932 8.289 -47.900 1.00 92.12 243 ARG A N 1
ATOM 1984 C CA . ARG A 1 243 ? 32.985 6.939 -47.300 1.00 92.12 243 ARG A CA 1
ATOM 1985 C C . ARG A 1 243 ? 33.447 6.983 -45.840 1.00 92.12 243 ARG A C 1
ATOM 1987 O O . ARG A 1 243 ? 32.917 6.273 -44.984 1.00 92.12 243 ARG A O 1
ATOM 1994 N N . ARG A 1 244 ? 34.416 7.850 -45.519 1.00 92.62 244 ARG A N 1
ATOM 1995 C CA . ARG A 1 244 ? 34.925 8.016 -44.149 1.00 92.62 244 ARG A CA 1
ATOM 1996 C C . ARG A 1 244 ? 33.858 8.542 -43.192 1.00 92.62 244 ARG A C 1
ATOM 1998 O O . ARG A 1 244 ? 33.750 8.016 -42.083 1.00 92.62 244 ARG A O 1
ATOM 2005 N N . GLN A 1 245 ? 33.117 9.586 -43.568 1.00 93.56 245 GLN A N 1
ATOM 2006 C CA . GLN A 1 245 ? 32.085 10.140 -42.688 1.00 93.56 245 GLN A CA 1
ATOM 2007 C C . GLN A 1 245 ? 30.860 9.223 -42.607 1.00 93.56 245 GLN A C 1
ATOM 2009 O O . GLN A 1 245 ? 30.338 9.045 -41.512 1.00 93.56 245 GLN A O 1
ATOM 2014 N N . GLN A 1 246 ? 30.487 8.537 -43.693 1.00 91.94 246 GLN A N 1
ATOM 2015 C CA . GLN A 1 246 ? 29.441 7.506 -43.686 1.00 91.94 246 GLN A CA 1
ATOM 2016 C C . GLN A 1 246 ? 29.715 6.416 -42.637 1.00 91.94 246 GLN A C 1
ATOM 2018 O O . GLN A 1 246 ? 28.869 6.148 -41.784 1.00 91.94 246 GLN A O 1
ATOM 2023 N N . ASN A 1 247 ? 30.926 5.850 -42.615 1.00 92.38 247 ASN A N 1
ATOM 2024 C CA . ASN A 1 247 ? 31.301 4.836 -41.621 1.00 92.38 247 ASN A CA 1
ATOM 2025 C C . ASN A 1 247 ? 31.258 5.368 -40.177 1.00 92.38 247 ASN A C 1
ATOM 2027 O O . ASN A 1 247 ? 30.904 4.645 -39.244 1.00 92.38 247 ASN A O 1
ATOM 2031 N N . ARG A 1 248 ? 31.613 6.641 -39.974 1.00 93.50 248 ARG A N 1
ATOM 2032 C CA . ARG A 1 248 ? 31.566 7.287 -38.653 1.00 93.50 248 ARG A CA 1
ATOM 2033 C C . ARG A 1 248 ? 30.136 7.522 -38.179 1.00 93.50 248 ARG A C 1
ATOM 2035 O O . ARG A 1 248 ? 29.849 7.219 -37.024 1.00 93.50 248 ARG A O 1
ATOM 2042 N N . LEU A 1 249 ? 29.256 7.965 -39.074 1.00 92.31 249 LEU A N 1
ATOM 2043 C CA . LEU A 1 249 ? 27.834 8.158 -38.799 1.00 92.31 249 LEU A CA 1
ATOM 2044 C C . LEU A 1 249 ? 27.155 6.836 -38.433 1.00 92.31 249 LEU A C 1
ATOM 2046 O O . LEU A 1 249 ? 26.413 6.790 -37.455 1.00 92.31 249 LEU A O 1
ATOM 2050 N N . LEU A 1 250 ? 27.470 5.744 -39.141 1.00 90.50 250 LEU A N 1
ATOM 2051 C CA . LEU A 1 250 ? 26.990 4.402 -38.789 1.00 90.50 250 LEU A CA 1
ATOM 2052 C C . LEU A 1 250 ? 27.460 3.977 -37.391 1.00 90.50 250 LEU A C 1
ATOM 2054 O O . LEU A 1 250 ? 26.667 3.470 -36.601 1.00 90.50 250 LEU A O 1
ATOM 2058 N N . LYS A 1 251 ? 28.723 4.245 -37.040 1.00 92.12 251 LYS A N 1
ATOM 2059 C CA . LYS A 1 251 ? 29.244 3.953 -35.698 1.00 92.12 251 LYS A CA 1
ATOM 2060 C C . LYS A 1 251 ? 28.538 4.772 -34.611 1.00 92.12 251 LYS A C 1
ATOM 2062 O O . LYS A 1 251 ? 28.171 4.214 -33.581 1.00 92.12 251 LYS A O 1
ATOM 2067 N N . SER A 1 252 ? 28.335 6.071 -34.831 1.00 91.00 252 SER A N 1
ATOM 2068 C CA . SER A 1 252 ? 27.614 6.937 -33.889 1.00 91.00 252 SER A CA 1
ATOM 2069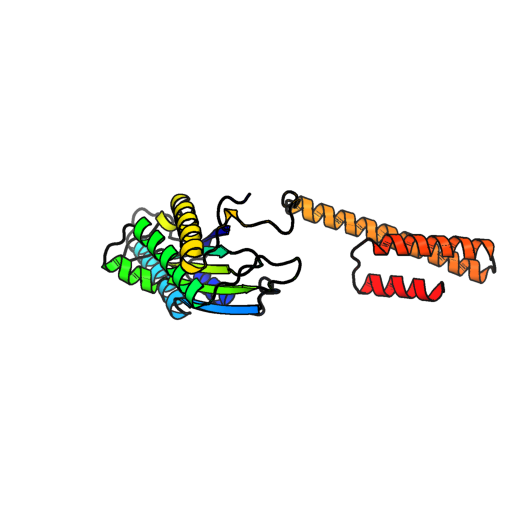 C C . SER A 1 252 ? 26.141 6.538 -33.751 1.00 91.00 252 SER A C 1
ATOM 2071 O O . SER A 1 252 ? 25.617 6.558 -32.639 1.00 91.00 252 SER A O 1
ATOM 2073 N N . TYR A 1 253 ? 25.498 6.094 -34.834 1.00 89.00 253 TYR A N 1
ATOM 2074 C CA . TYR A 1 253 ? 24.149 5.526 -34.802 1.00 89.00 253 TYR A CA 1
ATOM 2075 C C . TYR A 1 253 ? 24.076 4.269 -33.921 1.00 89.00 253 TYR A C 1
ATOM 2077 O O . TYR A 1 253 ? 23.215 4.182 -33.047 1.00 89.00 253 TYR A O 1
ATOM 2085 N N . GLU A 1 254 ? 24.994 3.314 -34.101 1.00 89.12 254 GLU A N 1
ATOM 2086 C CA . GLU A 1 254 ? 25.010 2.087 -33.291 1.00 89.12 254 GLU A CA 1
ATOM 2087 C C . GLU A 1 254 ? 25.296 2.371 -31.809 1.00 89.12 254 GLU A C 1
ATOM 2089 O O . GLU A 1 254 ? 24.700 1.739 -30.940 1.00 89.12 254 GLU A O 1
ATOM 2094 N N . GLN A 1 255 ? 26.138 3.363 -31.500 1.00 90.00 255 GLN A N 1
ATOM 2095 C CA . GLN A 1 255 ? 26.344 3.824 -30.122 1.00 90.00 255 GLN A CA 1
ATOM 2096 C C . GLN A 1 255 ? 25.064 4.430 -29.533 1.00 90.00 255 GLN A C 1
ATOM 2098 O O . GLN A 1 255 ? 24.658 4.063 -28.435 1.00 90.00 255 GLN A O 1
ATOM 2103 N N . LEU A 1 256 ? 24.379 5.306 -30.274 1.00 88.25 256 LEU A N 1
ATOM 2104 C CA . LEU A 1 256 ? 23.129 5.933 -29.829 1.00 88.25 256 LEU A CA 1
ATOM 2105 C C . LEU A 1 256 ? 22.003 4.915 -29.600 1.00 88.25 256 LEU A C 1
ATOM 2107 O O . LEU A 1 256 ? 21.202 5.094 -28.685 1.00 88.25 256 LEU A O 1
ATOM 2111 N N . LYS A 1 257 ? 21.972 3.818 -30.365 1.00 85.44 257 LYS A N 1
ATOM 2112 C CA . LYS A 1 257 ? 21.003 2.721 -30.206 1.00 85.44 257 LYS A CA 1
ATOM 2113 C C . LYS A 1 257 ? 21.139 1.973 -28.873 1.00 85.44 257 LYS A C 1
ATOM 2115 O O . LYS A 1 257 ? 20.182 1.341 -28.431 1.00 85.44 257 LYS A O 1
ATOM 2120 N N . GLN A 1 258 ? 22.304 2.044 -28.226 1.00 86.12 258 GLN A N 1
ATOM 2121 C CA . GLN A 1 258 ? 22.529 1.445 -26.905 1.00 86.12 258 GLN A CA 1
ATOM 2122 C C . GLN A 1 258 ? 21.910 2.276 -25.770 1.00 86.12 258 GLN A C 1
ATOM 2124 O O . GLN A 1 258 ? 21.759 1.773 -24.657 1.00 86.12 258 GLN A O 1
ATOM 2129 N N . HIS A 1 259 ? 21.518 3.524 -26.044 1.00 85.00 259 HIS A N 1
ATOM 2130 C CA . HIS A 1 259 ? 20.896 4.417 -25.074 1.00 85.00 259 HIS A CA 1
ATOM 2131 C C . HIS A 1 259 ? 19.375 4.505 -25.268 1.00 85.00 259 HIS A C 1
ATOM 2133 O O . HIS A 1 259 ? 18.837 4.316 -26.359 1.00 85.00 259 HIS A O 1
ATOM 2139 N N . SER A 1 260 ? 18.652 4.835 -24.195 1.00 82.31 260 SER A N 1
ATOM 2140 C CA . SER A 1 260 ? 17.213 5.105 -24.262 1.00 82.31 260 SER A CA 1
ATOM 2141 C C . SER A 1 260 ? 16.953 6.526 -24.770 1.00 82.31 260 SER A C 1
ATOM 2143 O O . SER A 1 260 ? 16.999 7.483 -23.995 1.00 82.31 260 SER A O 1
ATOM 2145 N N . LEU A 1 261 ? 16.687 6.655 -26.068 1.00 83.81 261 LEU A N 1
ATOM 2146 C CA . LEU A 1 261 ? 16.415 7.927 -26.741 1.00 83.81 261 LEU A CA 1
ATOM 2147 C C . LEU A 1 261 ? 14.944 8.350 -26.603 1.00 83.81 261 LEU A C 1
ATOM 2149 O O . LEU A 1 261 ? 14.050 7.511 -26.482 1.00 83.81 261 LEU A O 1
ATOM 2153 N N . SER A 1 262 ? 14.681 9.658 -26.655 1.00 83.88 262 SER A N 1
ATOM 2154 C CA . SER A 1 262 ? 13.317 10.181 -26.792 1.00 83.88 262 SER A CA 1
ATOM 2155 C C . SER A 1 262 ? 12.761 9.923 -28.199 1.00 83.88 262 SER A C 1
ATOM 2157 O O . SER A 1 262 ? 13.524 9.744 -29.149 1.00 83.88 262 SER A O 1
ATOM 2159 N N . ALA A 1 263 ? 11.433 9.945 -28.356 1.00 83.56 263 ALA A N 1
ATOM 2160 C CA . ALA A 1 263 ? 10.788 9.740 -29.659 1.00 83.56 263 ALA A CA 1
ATOM 2161 C C . ALA A 1 263 ? 11.315 10.716 -30.731 1.00 83.56 263 ALA A C 1
ATOM 2163 O O . ALA A 1 263 ? 11.727 10.289 -31.804 1.00 83.56 263 ALA A O 1
ATOM 2164 N N . SER A 1 264 ? 11.435 12.006 -30.392 1.00 83.94 264 SER A N 1
ATOM 2165 C CA . SER A 1 264 ? 11.978 13.023 -31.306 1.00 83.94 264 SER A CA 1
ATOM 2166 C C . SER A 1 264 ? 13.458 12.797 -31.650 1.00 83.94 264 SER A C 1
ATOM 2168 O O . SER A 1 264 ? 13.877 13.013 -32.787 1.00 83.94 264 SER A O 1
ATOM 2170 N N . GLN A 1 265 ? 14.273 12.336 -30.692 1.00 84.12 265 GLN A N 1
ATOM 2171 C CA . GLN A 1 265 ? 15.672 11.985 -30.968 1.00 84.12 265 GLN A CA 1
ATOM 2172 C C . GLN A 1 265 ? 15.756 10.801 -31.933 1.00 84.12 265 GLN A C 1
ATOM 2174 O O . GLN A 1 265 ? 16.554 10.832 -32.868 1.00 84.12 265 GLN A O 1
ATOM 2179 N N . LEU A 1 266 ? 14.912 9.787 -31.732 1.00 85.38 266 LEU A N 1
ATOM 2180 C CA . LEU A 1 266 ? 14.855 8.604 -32.582 1.00 85.38 266 LEU A CA 1
ATOM 2181 C C . LEU A 1 266 ? 14.458 8.960 -34.022 1.00 85.38 266 LEU A C 1
ATOM 2183 O O . LEU A 1 266 ? 15.108 8.500 -34.958 1.00 85.38 266 LEU A O 1
ATOM 2187 N N . GLU A 1 267 ? 13.446 9.813 -34.202 1.00 85.19 267 GLU A N 1
ATOM 2188 C CA . GLU A 1 267 ? 13.030 10.320 -35.517 1.00 85.19 267 GLU A CA 1
ATOM 2189 C C . GLU A 1 267 ? 14.182 11.015 -36.249 1.00 85.19 267 GLU A C 1
ATOM 2191 O O . GLU A 1 267 ? 14.505 10.657 -37.381 1.00 85.19 267 GLU A O 1
ATOM 2196 N N . ARG A 1 268 ? 14.866 11.953 -35.581 1.00 83.81 268 ARG A N 1
ATOM 2197 C CA . ARG A 1 268 ? 15.999 12.692 -36.166 1.00 83.81 268 ARG A CA 1
ATOM 2198 C C . ARG A 1 268 ? 17.156 11.771 -36.549 1.00 83.81 268 ARG A C 1
ATOM 2200 O O . ARG A 1 268 ? 17.729 11.906 -37.626 1.00 83.81 268 ARG A O 1
ATOM 2207 N N . ILE A 1 269 ? 17.495 10.820 -35.681 1.00 85.19 269 ILE A N 1
ATOM 2208 C CA . ILE A 1 269 ? 18.585 9.864 -35.914 1.00 85.19 269 ILE A CA 1
ATOM 2209 C C . ILE A 1 269 ? 18.241 8.917 -37.078 1.00 85.19 269 ILE A C 1
ATOM 2211 O O . ILE A 1 269 ? 19.107 8.609 -37.900 1.00 85.19 269 ILE A O 1
ATOM 2215 N N . ASN A 1 270 ? 16.981 8.490 -37.192 1.00 85.94 270 ASN A N 1
ATOM 2216 C CA . ASN A 1 270 ? 16.519 7.664 -38.307 1.00 85.94 270 ASN A CA 1
ATOM 2217 C C . ASN A 1 270 ? 16.506 8.430 -39.636 1.00 85.94 270 ASN A C 1
ATOM 2219 O O . ASN A 1 270 ? 16.901 7.855 -40.649 1.00 85.94 270 ASN A O 1
ATOM 2223 N N . ALA A 1 271 ? 16.137 9.715 -39.630 1.00 85.00 271 ALA A N 1
ATOM 2224 C CA . ALA A 1 271 ? 16.188 10.567 -40.819 1.00 85.00 271 ALA A CA 1
ATOM 2225 C C . ALA A 1 271 ? 17.618 10.695 -41.374 1.00 85.00 271 ALA A C 1
ATOM 2227 O O . ALA A 1 271 ? 17.844 10.544 -42.575 1.00 85.00 271 ALA A O 1
ATOM 2228 N N . VAL A 1 272 ? 18.611 10.875 -40.495 1.00 82.25 272 VAL A N 1
ATOM 2229 C CA . VAL A 1 272 ? 20.025 10.882 -40.904 1.00 82.25 272 VAL A CA 1
ATOM 2230 C C . VAL A 1 272 ? 20.426 9.527 -41.494 1.00 82.25 272 VAL A C 1
ATOM 2232 O O . VAL A 1 272 ? 21.056 9.473 -42.546 1.00 82.25 272 VAL A O 1
ATOM 2235 N N . LYS A 1 273 ? 20.016 8.413 -40.874 1.00 83.56 273 LYS A N 1
ATOM 2236 C CA . LYS A 1 273 ? 20.316 7.070 -41.391 1.00 83.56 273 LYS A CA 1
ATOM 2237 C C . LYS A 1 273 ? 19.715 6.815 -42.776 1.00 83.56 273 LYS A C 1
ATOM 2239 O O . LYS A 1 273 ? 20.368 6.165 -43.587 1.00 83.56 273 LYS A O 1
ATOM 2244 N N . SER A 1 274 ? 18.503 7.299 -43.052 1.00 85.31 274 SER A N 1
ATOM 2245 C CA . SER A 1 274 ? 17.875 7.122 -44.368 1.00 85.31 274 SER A CA 1
ATOM 2246 C C . SER A 1 274 ? 18.604 7.853 -45.492 1.00 85.31 274 SER A C 1
ATOM 2248 O O . SER A 1 274 ? 18.559 7.376 -46.614 1.00 85.31 274 SER A O 1
ATOM 2250 N N . GLN A 1 275 ? 19.303 8.953 -45.201 1.00 81.19 275 GLN A N 1
ATOM 2251 C CA . GLN A 1 275 ? 20.057 9.707 -46.212 1.00 81.19 275 GLN A CA 1
ATOM 2252 C C . GLN A 1 275 ? 21.437 9.112 -46.527 1.00 81.19 275 GLN A C 1
ATOM 2254 O O . GLN A 1 275 ? 22.073 9.499 -47.502 1.00 81.19 275 GLN A O 1
ATOM 2259 N N . ILE A 1 276 ? 21.920 8.197 -45.684 1.00 76.44 276 ILE A N 1
ATOM 2260 C CA . ILE A 1 276 ? 23.238 7.561 -45.815 1.00 76.44 276 ILE A CA 1
ATOM 2261 C C . ILE A 1 276 ? 23.142 6.197 -46.534 1.00 76.44 276 ILE A C 1
ATOM 2263 O O . ILE A 1 276 ? 24.175 5.614 -46.873 1.00 76.44 276 ILE A O 1
ATOM 2267 N N . LYS A 1 277 ? 21.924 5.673 -46.732 1.00 60.28 277 LYS A N 1
ATOM 2268 C CA . LYS A 1 277 ? 21.649 4.507 -47.584 1.00 60.28 277 LYS A CA 1
ATOM 2269 C C . LYS A 1 277 ? 21.613 4.920 -49.047 1.00 60.28 277 LYS A C 1
ATOM 2271 O O . LYS A 1 277 ? 22.138 4.125 -49.851 1.00 60.28 277 LYS A O 1
#